Protein AF-A0A922EF05-F1 (afdb_monomer)

Foldseek 3Di:
DPDPPPPDPVVVVQVVLLVVLVVLLVLLLCLLVLCLPDPDPVSPVSSVVSPVVSVVVCVPSVLVVLLLQDDPVCNVLVSLVVVLVVLLVVLVLLLCPLPDDPNVSSVVSNVVSVVSVVVSVVDDRRPCVVVCVVVVVVVVVDPDDPCVCVPPVNVVVVCCVVVLVVLVVVLCVVVCVVCVQVVCVVVVHHSSVSSNVVSVVSNVVSVVLSVVCVPPPDVVSSVVVSVVSVVVVVVVVVVVVVVVVVVVVVVVPDPPPD

Mean predicted aligned error: 10.77 Å

pLDDT: mean 77.32, std 15.56, range [28.98, 93.0]

Organism: Carya illinoinensis (NCBI:txid32201)

InterPro domains:
  IPR005828 Major facilitator, sugar transporter-like [PF00083] (13-137)
  IPR005828 Major facilitator, sugar transporter-like [PF00083] (140-240)
  IPR005829 Sugar transporter, conserved site [PS00216] (209-226)
  IPR020846 Major facilitator superfamily domain [PS50850] (1-258)
  IPR050549 Major Facilitator Superfamily Trehalose Transporter [PTHR48021] (16-243)

Nearest PDB structures (foldseek):
  9b3o-assembly1_A  TM=4.207E-01  e=4.172E+00  Staphylococcus aureus
  5xua-assembly2_C  TM=4.089E-01  e=2.680E+00  Comamonas testosteroni CNB-2

Sequence (258 aa):
MHVLQIYNPSSLEYMNNIKTLWVLDIFYIVGWLAIIFAEGAWLLDLGRLSLGIGFGLTCYVGPVYLAEITPKNVRGLLMSISQSMTGYGASFTFLVGSFVTWRSLAIIGCIPSLLLLLALFFIPESPRWLDYIENQRLQQNSDDNVLNLFRRKYLHIVIIGVGLMVVQTSDGLCGFLFYMSEIFDSAGISSTLGFILVAVVQIPSFVLTAALIDKFGRRTLLMASATGQCLGCFLTGLSYFLQVYKFEGIYCDTPYDK

Solvent-accessible surface area (backbone atoms only — not comparable to full-atom values): 14493 Å² total; per-residue (Å²): 146,85,77,80,84,79,78,49,71,69,63,57,58,59,70,32,53,66,58,46,51,54,54,34,45,49,31,38,50,52,10,32,52,32,44,59,71,42,87,49,70,67,42,34,50,51,10,50,50,32,35,47,55,22,48,62,48,45,72,52,51,50,61,51,53,50,52,65,72,38,57,84,90,51,32,72,56,56,52,52,50,54,55,38,51,52,52,48,52,52,27,49,48,33,45,50,52,49,80,40,59,75,57,59,45,33,56,58,60,40,49,63,45,55,50,48,60,60,47,57,76,72,56,74,79,78,80,59,61,65,67,48,55,63,56,43,72,75,52,73,87,56,89,85,49,78,70,61,51,67,37,78,88,42,30,60,59,51,49,52,53,52,51,50,50,57,54,62,76,64,68,52,57,70,58,48,67,73,43,41,51,59,55,25,48,75,71,74,40,59,39,52,58,46,34,41,51,51,22,64,55,45,49,56,52,41,55,50,51,62,59,43,48,80,72,60,39,67,70,54,52,52,53,53,50,53,53,50,50,54,52,49,53,51,51,54,52,51,53,54,53,52,51,52,53,55,51,53,57,60,61,72,70,57,80,92,79,129

Secondary structure (DSSP, 8-state):
--SSSS--HHHHHHHHHHHHHHHHHHHHHHHHHHHHT-SSHHHHHHHHHHHHHHHHHHHHHHHHHHHHHS-TTTHHHHHHHHHHHHHHHHHHHHHHHHHS-HHHHHHHHHHHHHHHHHHHHHS---TTHHHHHHHHHHHTTS---GGGGGSHHHHHHHHHHHHHHHHHHTSSHHHHHHHHHHHHHHTTS-HHHHHHHHHHHHHHHHHHHHHHHHHH-HHHHHHHHHHHHHHHHHHHHHHHHHHHHHHHHHHTTS----

Radius of gyration: 24.14 Å; Cα contacts (8 Å, |Δi|>4): 132; chains: 1; bounding box: 64×44×76 Å

Structure (mmCIF, N/CA/C/O backbone):
data_AF-A0A922EF05-F1
#
_entry.id   AF-A0A922EF05-F1
#
loop_
_atom_site.group_PDB
_atom_site.id
_atom_site.type_symbol
_atom_site.label_atom_id
_atom_site.label_alt_id
_atom_site.label_comp_id
_atom_site.label_asym_id
_atom_site.label_entity_id
_atom_site.label_seq_id
_atom_site.pdbx_PDB_ins_code
_atom_site.Cartn_x
_atom_site.Cartn_y
_atom_site.Cartn_z
_atom_site.occupancy
_atom_site.B_iso_or_equiv
_atom_site.auth_seq_id
_atom_site.auth_comp_id
_atom_site.auth_asym_id
_atom_site.auth_atom_id
_atom_site.pdbx_PDB_model_num
ATOM 1 N N . MET A 1 1 ? -44.859 -16.192 17.403 1.00 36.25 1 MET A N 1
ATOM 2 C CA . MET A 1 1 ? -44.420 -14.786 17.250 1.00 36.25 1 MET A CA 1
ATOM 3 C C . MET A 1 1 ? -43.135 -14.557 18.058 1.00 36.25 1 MET A C 1
ATOM 5 O O . MET A 1 1 ? -43.099 -13.705 18.924 1.00 36.25 1 MET A O 1
ATOM 9 N N . HIS A 1 2 ? -42.102 -15.382 17.830 1.00 28.98 2 HIS A N 1
ATOM 10 C CA . HIS A 1 2 ? -40.888 -15.439 18.670 1.00 28.98 2 HIS A CA 1
ATOM 11 C C . HIS A 1 2 ? -39.603 -15.709 17.856 1.00 28.98 2 HIS A C 1
ATOM 13 O O . HIS A 1 2 ? -38.619 -16.200 18.389 1.00 28.98 2 HIS A O 1
ATOM 19 N N . VAL A 1 3 ? -39.603 -15.401 16.552 1.00 32.38 3 VAL A N 1
ATOM 20 C CA . VAL A 1 3 ? -38.452 -15.667 15.656 1.00 32.38 3 VAL A CA 1
ATOM 21 C C . VAL A 1 3 ? -38.009 -14.417 14.874 1.00 32.38 3 VAL A C 1
ATOM 23 O O . VAL A 1 3 ? -36.994 -14.436 14.196 1.00 32.38 3 VAL A O 1
ATOM 26 N N . LEU A 1 4 ? -38.703 -13.281 15.011 1.00 32.06 4 LEU A N 1
ATOM 27 C CA . LEU A 1 4 ? -38.425 -12.073 14.213 1.00 32.06 4 LEU A CA 1
ATOM 28 C C . LEU A 1 4 ? -37.653 -10.968 14.952 1.00 32.06 4 LEU A C 1
ATOM 30 O O . LEU A 1 4 ? -37.460 -9.894 14.398 1.00 32.06 4 LEU A O 1
ATOM 34 N N . GLN A 1 5 ? -37.160 -11.221 16.168 1.00 33.31 5 GLN A N 1
ATOM 35 C CA . GLN A 1 5 ? -36.346 -10.252 16.923 1.00 33.31 5 GLN A CA 1
ATOM 36 C C . GLN A 1 5 ? -34.828 -10.498 16.844 1.00 33.31 5 GLN A C 1
ATOM 38 O O . GLN A 1 5 ? -34.068 -9.780 17.483 1.00 33.31 5 GLN A O 1
ATOM 43 N N . ILE A 1 6 ? -34.372 -11.471 16.045 1.00 38.84 6 ILE A N 1
ATOM 44 C CA . ILE A 1 6 ? -32.936 -11.785 15.867 1.00 38.84 6 ILE A CA 1
ATOM 45 C C . ILE A 1 6 ? -32.354 -11.111 14.607 1.00 38.84 6 ILE A C 1
ATOM 47 O O . ILE A 1 6 ? -31.188 -11.284 14.280 1.00 38.84 6 ILE A O 1
ATOM 51 N N . TYR A 1 7 ? -33.128 -10.288 13.896 1.00 36.78 7 TYR A N 1
ATOM 52 C CA . TYR A 1 7 ? -32.624 -9.545 12.740 1.00 36.78 7 TYR A CA 1
ATOM 53 C C . TYR A 1 7 ? -32.354 -8.084 13.112 1.00 36.78 7 TYR A C 1
ATOM 55 O O . TYR A 1 7 ? -33.060 -7.174 12.688 1.00 36.78 7 TYR A O 1
ATOM 63 N N . ASN A 1 8 ? -31.352 -7.866 13.968 1.00 38.78 8 ASN A N 1
ATOM 64 C CA . ASN A 1 8 ? -30.809 -6.533 14.218 1.00 38.78 8 ASN A CA 1
ATOM 65 C C . ASN A 1 8 ? -29.586 -6.339 13.296 1.00 38.78 8 ASN A C 1
ATOM 67 O O . ASN A 1 8 ? -28.603 -7.072 13.470 1.00 38.78 8 ASN A O 1
ATOM 71 N N . PRO A 1 9 ? -29.624 -5.424 12.306 1.00 43.75 9 PRO A N 1
ATOM 72 C CA . PRO A 1 9 ? -28.595 -5.317 11.263 1.00 43.75 9 PRO A CA 1
ATOM 73 C C . PRO A 1 9 ? -27.179 -5.102 11.819 1.00 43.75 9 PRO A C 1
ATOM 75 O O . PRO A 1 9 ? -26.229 -5.676 11.295 1.00 43.75 9 PRO A O 1
ATOM 78 N N . SER A 1 10 ? -27.043 -4.409 12.952 1.00 43.69 10 SER A N 1
ATOM 79 C CA . SER A 1 10 ? -25.753 -4.179 13.613 1.00 43.69 10 SER A CA 1
ATOM 80 C C . SER A 1 10 ? -25.106 -5.463 14.152 1.00 43.69 10 SER A C 1
ATOM 82 O O . SER A 1 10 ? -23.900 -5.645 14.045 1.00 43.69 10 SER A O 1
ATOM 84 N N . SER A 1 11 ? -25.882 -6.412 14.686 1.00 38.12 11 SER A N 1
ATOM 85 C CA . SER A 1 11 ? -25.339 -7.695 15.171 1.00 38.12 11 SER A CA 1
ATOM 86 C C . SER A 1 11 ? -24.889 -8.630 14.038 1.00 38.12 11 SER A C 1
ATOM 88 O O . SER A 1 11 ? -23.943 -9.399 14.213 1.00 38.12 11 SER A O 1
ATOM 90 N N . LEU A 1 12 ? -25.519 -8.511 12.862 1.00 41.38 12 LEU A N 1
ATOM 91 C CA . LEU A 1 12 ? -25.123 -9.220 11.645 1.00 41.38 12 LEU A CA 1
ATOM 92 C C . LEU A 1 12 ? -23.804 -8.660 11.084 1.00 41.38 12 LEU A C 1
ATOM 94 O O . LEU A 1 12 ? -22.950 -9.430 10.658 1.00 41.38 12 LEU A O 1
ATOM 98 N N . GLU A 1 13 ? -23.611 -7.337 11.136 1.00 47.97 13 GLU A N 1
ATOM 99 C CA . GLU A 1 13 ? -22.378 -6.657 10.704 1.00 47.97 13 GLU A CA 1
ATOM 100 C C . GLU A 1 13 ? -21.158 -7.010 11.578 1.00 47.97 13 GLU A C 1
ATOM 102 O O . GLU A 1 13 ? -20.055 -7.160 11.059 1.00 47.97 13 GLU A O 1
ATOM 107 N N . TYR A 1 14 ? -21.344 -7.245 12.881 1.00 46.12 14 TYR A N 1
ATOM 108 C CA . TYR A 1 14 ? -20.250 -7.589 13.803 1.00 46.12 14 TYR A CA 1
ATOM 109 C C . TYR A 1 14 ? -19.825 -9.065 13.746 1.00 46.12 14 TYR A C 1
ATOM 111 O O . TYR A 1 14 ? -18.633 -9.361 13.659 1.00 46.12 14 TYR A O 1
ATOM 119 N N . MET A 1 15 ? -20.781 -10.004 13.723 1.00 43.19 15 MET A N 1
ATOM 120 C CA . MET A 1 15 ? -20.495 -11.424 13.444 1.00 43.19 15 MET A CA 1
ATOM 121 C C . MET A 1 15 ? -19.972 -11.653 12.015 1.00 43.19 15 MET A C 1
ATOM 123 O O . MET A 1 15 ? -19.434 -12.724 11.717 1.00 43.19 15 MET A O 1
ATOM 127 N N . ASN A 1 16 ? -20.130 -10.664 11.131 1.00 56.69 16 ASN A N 1
ATOM 128 C CA . ASN A 1 16 ? -19.571 -10.692 9.793 1.00 56.69 16 ASN A CA 1
ATOM 129 C C . ASN A 1 16 ? -18.060 -10.482 9.795 1.00 56.69 16 ASN A C 1
ATOM 131 O O . ASN A 1 16 ? -17.416 -11.175 9.037 1.00 56.69 16 ASN A O 1
ATOM 135 N N . ASN A 1 17 ? -17.449 -9.630 10.624 1.00 62.38 17 ASN A N 1
ATOM 136 C CA . ASN A 1 17 ? -16.053 -9.205 10.402 1.00 62.38 17 ASN A CA 1
ATOM 137 C C . ASN A 1 17 ? -15.032 -10.354 10.264 1.00 62.38 17 ASN A C 1
ATOM 139 O O . ASN A 1 17 ? -14.259 -10.358 9.309 1.00 62.38 17 ASN A O 1
ATOM 143 N N . ILE A 1 18 ? -15.054 -11.370 11.135 1.00 69.06 18 ILE A N 1
ATOM 144 C CA . ILE A 1 18 ? -14.144 -12.529 11.008 1.00 69.06 18 ILE A CA 1
ATOM 145 C C . ILE A 1 18 ? -14.524 -13.412 9.815 1.00 69.06 18 ILE A C 1
ATOM 147 O O . ILE A 1 18 ? -13.650 -13.842 9.068 1.00 6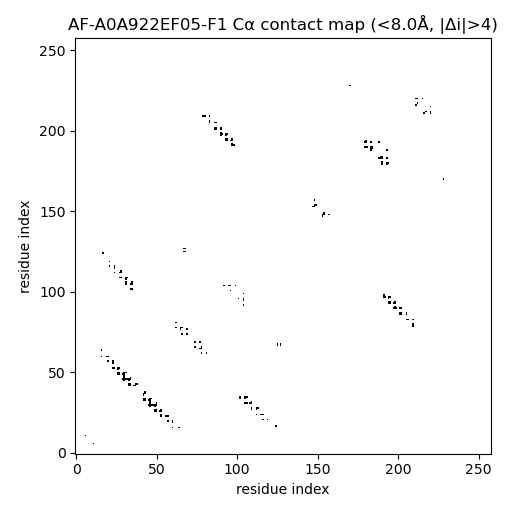9.06 18 ILE A O 1
ATOM 151 N N . LYS A 1 19 ? -15.820 -13.646 9.579 1.00 75.75 19 LYS A N 1
ATOM 152 C CA . LYS A 1 19 ? -16.296 -14.380 8.392 1.00 75.75 19 LYS A CA 1
ATOM 153 C C . LYS A 1 19 ? -15.946 -13.646 7.096 1.00 75.75 19 LYS A C 1
ATOM 155 O O . LYS A 1 19 ? -15.606 -14.282 6.107 1.00 75.75 19 LYS A O 1
ATOM 160 N N . THR A 1 20 ? -15.968 -12.320 7.117 1.00 76.38 20 THR A N 1
ATOM 161 C CA . THR A 1 20 ? -15.520 -11.450 6.041 1.00 76.38 20 THR A CA 1
ATOM 162 C C . THR A 1 20 ? -14.031 -11.666 5.847 1.00 76.38 20 THR A C 1
ATOM 164 O O . THR A 1 20 ? -13.655 -11.985 4.733 1.00 76.38 20 THR A O 1
ATOM 167 N N . LEU A 1 21 ? -13.200 -11.634 6.898 1.00 79.50 21 LEU A N 1
ATOM 168 C CA . LEU A 1 21 ? -11.763 -11.937 6.789 1.00 79.50 21 LEU A CA 1
ATOM 169 C C . LEU A 1 21 ? -11.489 -13.313 6.148 1.00 79.50 21 LEU A C 1
ATOM 171 O O . LEU A 1 21 ? -10.627 -13.393 5.278 1.00 79.50 21 LEU A O 1
ATOM 175 N N . TRP A 1 22 ? -12.257 -14.359 6.485 1.00 83.88 22 TRP A N 1
ATOM 176 C CA . TRP A 1 22 ? -12.189 -15.658 5.792 1.00 83.88 22 TRP A CA 1
ATOM 177 C C . TRP A 1 22 ? -12.502 -15.539 4.296 1.00 83.88 22 TRP A C 1
ATOM 179 O O . TRP A 1 22 ? -11.764 -16.054 3.460 1.00 83.88 22 TRP A O 1
ATOM 189 N N . VAL A 1 23 ? -13.591 -14.850 3.946 1.00 84.06 23 VAL A N 1
ATOM 190 C CA . VAL A 1 23 ? -13.980 -14.620 2.547 1.00 84.06 23 VAL A CA 1
ATOM 191 C C . VAL A 1 23 ? -12.897 -13.838 1.797 1.00 84.06 23 VAL A C 1
ATOM 193 O O . VAL A 1 23 ? -12.584 -14.176 0.658 1.00 84.06 23 VAL A O 1
ATOM 196 N N . LEU A 1 24 ? -12.288 -12.832 2.430 1.00 85.31 24 LEU A N 1
ATOM 197 C CA . LEU A 1 24 ? -11.202 -12.044 1.842 1.00 85.31 24 LEU A CA 1
ATOM 198 C C . LEU A 1 24 ? -9.979 -12.894 1.547 1.00 85.31 24 LEU A C 1
ATOM 200 O O . LEU A 1 24 ? -9.425 -12.807 0.453 1.00 85.31 24 LEU A O 1
ATOM 204 N N . ASP A 1 25 ? -9.574 -13.727 2.499 1.00 86.44 25 ASP A N 1
ATOM 205 C CA . ASP A 1 25 ? -8.399 -14.568 2.331 1.00 86.44 25 ASP A CA 1
ATOM 206 C C . ASP A 1 25 ? -8.590 -15.600 1.205 1.00 86.44 25 ASP A C 1
ATOM 208 O O . ASP A 1 25 ? -7.688 -15.820 0.396 1.00 86.44 25 ASP A O 1
ATOM 212 N N . ILE A 1 26 ? -9.812 -16.119 1.032 1.00 88.81 26 ILE A N 1
ATOM 213 C CA . ILE A 1 26 ? -10.167 -16.954 -0.126 1.00 88.81 26 ILE A CA 1
ATOM 214 C C . ILE A 1 26 ? -9.965 -16.188 -1.444 1.00 88.81 26 ILE A C 1
ATOM 216 O O . ILE A 1 26 ? -9.361 -16.731 -2.371 1.00 88.81 26 ILE A O 1
ATOM 220 N N . PHE A 1 27 ? -10.407 -14.927 -1.542 1.00 90.19 27 PHE A N 1
ATOM 221 C CA . PHE A 1 27 ? -10.172 -14.105 -2.740 1.00 90.19 27 PHE A CA 1
ATOM 222 C C . PHE A 1 27 ? -8.679 -13.873 -3.014 1.00 90.19 27 PHE A C 1
ATOM 224 O O . PHE A 1 27 ? -8.270 -13.846 -4.181 1.00 90.19 27 PHE A O 1
ATOM 231 N N . TYR A 1 28 ? -7.859 -13.750 -1.966 1.00 89.81 28 TYR A N 1
ATOM 232 C CA . TYR A 1 28 ? -6.407 -13.639 -2.096 1.00 89.81 28 TYR A CA 1
ATOM 233 C C . TYR A 1 28 ? -5.762 -14.923 -2.610 1.00 89.81 28 TYR A C 1
ATOM 235 O O . TYR A 1 28 ? -4.986 -14.873 -3.564 1.00 89.81 28 TYR A O 1
ATOM 243 N N . ILE A 1 29 ? -6.103 -16.071 -2.023 1.00 90.56 29 ILE A N 1
ATOM 244 C CA . ILE A 1 29 ? -5.571 -17.375 -2.436 1.00 90.56 29 ILE A CA 1
ATOM 245 C C . ILE A 1 29 ? -5.967 -17.667 -3.887 1.00 90.56 29 ILE A C 1
ATOM 247 O O . ILE A 1 29 ? -5.113 -18.019 -4.698 1.00 90.56 29 ILE A O 1
ATOM 251 N N . VAL A 1 30 ? -7.238 -17.455 -4.247 1.00 92.12 30 VAL A N 1
ATOM 252 C CA . VAL A 1 30 ? -7.723 -17.629 -5.626 1.00 92.12 30 VAL A CA 1
ATOM 253 C C . VAL A 1 30 ? -7.002 -16.681 -6.587 1.00 92.12 30 VAL A C 1
ATOM 255 O O . VAL A 1 30 ? -6.574 -17.111 -7.658 1.00 92.12 30 VAL A O 1
ATOM 258 N N . GLY A 1 31 ? -6.812 -15.416 -6.202 1.00 92.06 31 GLY A N 1
ATOM 259 C CA . GLY A 1 31 ? -6.117 -14.421 -7.019 1.00 92.06 31 GLY A CA 1
ATOM 260 C C . GLY A 1 31 ? -4.653 -14.781 -7.286 1.00 92.06 31 GLY A C 1
ATOM 261 O O . GLY A 1 31 ? -4.206 -14.743 -8.435 1.00 92.06 31 GLY A O 1
ATOM 262 N N . TRP A 1 32 ? -3.915 -15.196 -6.252 1.00 91.94 32 TRP A N 1
ATOM 263 C CA . TRP A 1 32 ? -2.525 -15.633 -6.395 1.00 91.94 32 TRP A CA 1
ATOM 264 C C . TRP A 1 32 ? -2.397 -16.925 -7.203 1.00 91.94 32 TRP A C 1
ATOM 266 O O . TRP A 1 32 ? -1.550 -16.992 -8.093 1.00 91.94 32 TRP A O 1
ATOM 276 N N . LEU A 1 33 ? -3.258 -17.922 -6.966 1.00 91.62 33 LEU A N 1
ATOM 277 C CA . LEU A 1 33 ? -3.274 -19.160 -7.753 1.00 91.62 33 LEU A CA 1
ATOM 278 C C . LEU A 1 33 ? -3.561 -18.884 -9.235 1.00 91.62 33 LEU A C 1
ATOM 280 O O . LEU A 1 33 ? -2.865 -19.419 -10.097 1.00 91.62 33 LEU A O 1
ATOM 284 N N . ALA A 1 34 ? -4.522 -18.007 -9.540 1.00 91.75 34 ALA A N 1
ATOM 285 C CA . ALA A 1 34 ? -4.824 -17.609 -10.913 1.00 91.75 34 ALA A CA 1
ATOM 286 C C . ALA A 1 34 ? -3.617 -16.952 -11.606 1.00 91.75 34 ALA A C 1
ATOM 288 O O . ALA A 1 34 ? -3.336 -17.263 -12.760 1.00 91.75 34 ALA A O 1
ATOM 289 N N . ILE A 1 35 ? -2.854 -16.106 -10.900 1.00 91.38 35 ILE A N 1
ATOM 290 C CA . ILE A 1 35 ? -1.632 -15.485 -11.441 1.00 91.38 35 ILE A CA 1
ATOM 291 C C . ILE A 1 35 ? -0.517 -16.518 -11.653 1.00 91.38 35 ILE A C 1
ATOM 293 O O . ILE A 1 35 ? 0.186 -16.453 -12.660 1.00 91.38 35 ILE A O 1
ATOM 297 N N . ILE A 1 36 ? -0.351 -17.484 -10.745 1.00 90.75 36 ILE A N 1
ATOM 298 C CA . ILE A 1 36 ? 0.683 -18.527 -10.861 1.00 90.75 36 ILE A CA 1
ATOM 299 C C . ILE A 1 36 ? 0.436 -19.411 -12.093 1.00 90.75 36 ILE A C 1
ATOM 301 O O . ILE A 1 36 ? 1.372 -19.687 -12.845 1.00 90.75 36 ILE A O 1
ATOM 305 N N . PHE A 1 37 ? -0.817 -19.815 -12.324 1.00 89.88 37 PHE A N 1
ATOM 306 C CA . PHE A 1 37 ? -1.216 -20.644 -13.468 1.00 89.88 37 PHE A CA 1
ATOM 307 C C . PHE A 1 37 ? -1.538 -19.836 -14.735 1.00 89.88 37 PHE A C 1
ATOM 309 O O . PHE A 1 37 ? -1.996 -20.402 -15.726 1.00 89.88 37 PHE A O 1
ATOM 316 N N . ALA A 1 38 ? -1.299 -18.521 -14.737 1.00 89.31 38 ALA A N 1
ATOM 317 C CA . ALA A 1 38 ? -1.583 -17.671 -15.885 1.00 89.31 38 ALA A CA 1
ATOM 318 C C . ALA A 1 38 ? -0.691 -18.027 -17.089 1.00 89.31 38 ALA A C 1
ATOM 320 O O . ALA A 1 38 ? 0.496 -17.684 -17.150 1.00 89.31 38 ALA A O 1
ATOM 321 N N . GLU A 1 39 ? -1.298 -18.693 -18.073 1.00 85.25 39 GLU A N 1
ATOM 322 C CA . GLU A 1 39 ? -0.742 -18.908 -19.417 1.00 85.25 39 GLU A CA 1
ATOM 323 C C . GLU A 1 39 ? -1.271 -17.891 -20.444 1.00 85.25 39 GLU A C 1
ATOM 325 O O . GLU A 1 39 ? -0.696 -17.741 -21.518 1.00 85.25 39 GLU A O 1
ATOM 330 N N . GLY A 1 40 ? -2.330 -17.146 -20.104 1.00 87.06 40 GLY A N 1
ATOM 331 C CA . GLY A 1 40 ? -2.931 -16.124 -20.962 1.00 87.06 40 GLY A CA 1
ATOM 332 C C . GLY A 1 40 ? -3.352 -14.869 -20.197 1.00 87.06 40 GLY A C 1
ATOM 333 O O . GLY A 1 40 ? -3.516 -14.895 -18.975 1.00 87.06 40 GLY A O 1
ATOM 334 N N . ALA A 1 41 ? -3.561 -13.774 -20.934 1.00 88.25 41 ALA A N 1
ATOM 335 C CA . ALA A 1 41 ? -3.908 -12.465 -20.371 1.00 88.25 41 ALA A CA 1
ATOM 336 C C . ALA A 1 41 ? -5.205 -12.496 -19.545 1.00 88.25 41 ALA A C 1
ATOM 338 O O . ALA A 1 41 ? -5.257 -11.932 -18.459 1.00 88.25 41 ALA A O 1
ATOM 339 N N . TRP A 1 42 ? -6.217 -13.243 -19.999 1.00 90.25 42 TRP A N 1
ATOM 340 C CA . TRP A 1 42 ? -7.505 -13.334 -19.307 1.00 90.25 42 TRP A CA 1
ATOM 341 C C . TRP A 1 42 ? -7.388 -13.890 -17.882 1.00 90.25 42 TRP A C 1
ATOM 343 O O . TRP A 1 42 ? -7.974 -13.344 -16.951 1.00 90.25 42 TRP A O 1
ATOM 353 N N . LEU A 1 43 ? -6.606 -14.960 -17.689 1.00 89.06 43 LEU A N 1
ATOM 354 C CA . LEU A 1 43 ? -6.431 -15.568 -16.367 1.00 89.06 43 LEU A CA 1
ATOM 355 C C . LEU A 1 43 ? -5.598 -14.666 -15.443 1.00 89.06 43 LEU A C 1
ATOM 357 O O . LEU A 1 43 ? -5.876 -14.581 -14.247 1.00 89.06 43 LEU A O 1
ATOM 361 N N . LEU A 1 44 ? -4.629 -13.941 -16.011 1.00 90.31 44 LEU A N 1
ATOM 362 C CA . LEU A 1 44 ? -3.846 -12.942 -15.290 1.00 90.31 44 LEU A CA 1
ATOM 363 C C . LEU A 1 44 ? -4.726 -11.779 -14.801 1.00 90.31 44 LEU A C 1
ATOM 365 O O . LEU A 1 44 ? -4.640 -11.393 -13.634 1.00 90.31 44 LEU A O 1
ATOM 369 N N . ASP A 1 45 ? -5.587 -11.249 -15.669 1.00 91.19 45 ASP A N 1
ATOM 370 C CA . ASP A 1 45 ? -6.474 -10.128 -15.350 1.00 91.19 45 ASP A CA 1
ATOM 371 C C . ASP A 1 45 ? -7.558 -10.530 -14.346 1.00 91.19 45 ASP A C 1
ATOM 373 O O . ASP A 1 45 ? -7.832 -9.781 -13.408 1.00 91.19 45 ASP A O 1
ATOM 377 N N . LEU A 1 46 ? -8.109 -11.743 -14.462 1.00 92.81 46 LEU A N 1
ATOM 378 C CA . LEU A 1 46 ? -9.012 -12.303 -13.453 1.00 92.81 46 LEU A CA 1
ATOM 379 C C . LEU A 1 46 ? -8.334 -12.436 -12.085 1.00 92.81 46 LEU A C 1
ATOM 381 O O . LEU A 1 46 ? -8.931 -12.086 -11.065 1.00 92.81 46 LEU A O 1
ATOM 385 N N . GLY A 1 47 ? -7.080 -12.895 -12.053 1.00 92.12 47 GLY A N 1
ATOM 386 C CA . GLY A 1 47 ? -6.302 -12.968 -10.818 1.00 92.12 47 GLY A CA 1
ATOM 387 C C . GLY A 1 47 ? -6.090 -11.591 -10.186 1.00 92.12 47 GLY A C 1
ATOM 388 O O . GLY A 1 47 ? -6.333 -11.411 -8.993 1.00 92.12 47 GLY A O 1
ATOM 389 N N . ARG A 1 48 ? -5.730 -10.585 -10.993 1.00 90.44 48 ARG A N 1
ATOM 390 C CA . ARG A 1 48 ? -5.580 -9.189 -10.545 1.00 90.44 48 ARG A CA 1
ATOM 391 C C . ARG A 1 48 ? -6.891 -8.587 -10.048 1.00 90.44 48 ARG A C 1
ATOM 393 O O . ARG A 1 48 ? -6.882 -7.886 -9.039 1.00 90.44 48 ARG A O 1
ATOM 400 N N . LEU A 1 49 ? -8.007 -8.881 -10.711 1.00 92.44 49 LEU A N 1
ATOM 401 C CA . LEU A 1 49 ? -9.335 -8.441 -10.289 1.00 92.44 49 LEU A CA 1
ATOM 402 C C . LEU A 1 49 ? -9.712 -9.048 -8.932 1.00 92.44 49 LEU A C 1
ATOM 404 O O . LEU A 1 49 ? -10.154 -8.324 -8.042 1.00 92.44 49 LEU A O 1
ATOM 408 N N . SER A 1 50 ? -9.464 -10.347 -8.742 1.00 92.31 50 SER A N 1
ATOM 409 C CA . SER A 1 50 ? -9.689 -11.030 -7.461 1.00 92.31 50 SER A CA 1
ATOM 410 C C . SER A 1 50 ? -8.836 -10.432 -6.338 1.00 92.31 50 SER A C 1
ATOM 412 O O . SER A 1 50 ? -9.360 -10.091 -5.277 1.00 92.31 50 SER A O 1
ATOM 414 N N . LEU A 1 51 ? -7.535 -10.227 -6.584 1.00 91.06 51 LEU A N 1
ATOM 415 C CA . LEU A 1 51 ? -6.640 -9.566 -5.627 1.00 91.06 51 LEU A CA 1
ATOM 416 C C . LEU A 1 51 ? -7.081 -8.129 -5.320 1.00 91.06 51 LEU A C 1
ATOM 418 O O . LEU A 1 51 ? -6.978 -7.695 -4.175 1.00 91.06 51 LEU A O 1
ATOM 422 N N . GLY A 1 52 ? -7.594 -7.400 -6.314 1.00 87.44 52 GLY A N 1
ATOM 423 C CA . GLY A 1 52 ? -8.115 -6.046 -6.142 1.00 87.44 52 GLY A CA 1
ATOM 424 C C . GLY A 1 52 ? -9.329 -5.993 -5.213 1.00 87.44 52 GLY A C 1
ATOM 425 O O . GLY A 1 52 ? -9.375 -5.149 -4.318 1.00 87.44 52 GLY A O 1
ATOM 426 N N . ILE A 1 53 ? -10.275 -6.926 -5.370 1.00 85.94 53 ILE A N 1
ATOM 427 C CA . ILE A 1 53 ? -11.436 -7.059 -4.473 1.00 85.94 53 ILE A CA 1
ATOM 428 C C . ILE A 1 53 ? -10.972 -7.390 -3.049 1.00 85.94 53 ILE A C 1
ATOM 430 O O . ILE A 1 53 ? -11.409 -6.741 -2.096 1.00 85.94 53 ILE A O 1
ATOM 434 N N . GLY A 1 54 ? -10.047 -8.347 -2.907 1.00 84.62 54 GLY A N 1
ATOM 435 C CA . GLY A 1 54 ? -9.459 -8.707 -1.616 1.00 84.62 54 GLY A CA 1
ATOM 436 C C . GLY A 1 54 ? -8.782 -7.516 -0.934 1.00 84.62 54 GLY A C 1
ATOM 437 O O . GLY A 1 54 ? -9.071 -7.221 0.224 1.00 84.62 54 GLY A O 1
ATOM 438 N N . PHE A 1 55 ? -7.946 -6.773 -1.664 1.00 84.19 55 PHE A N 1
ATOM 439 C CA . PHE A 1 55 ? -7.227 -5.611 -1.138 1.00 84.19 55 PHE A CA 1
ATOM 440 C C . PHE A 1 55 ? -8.152 -4.473 -0.726 1.00 84.19 55 PHE A C 1
ATOM 442 O O . PHE A 1 55 ? -8.024 -3.966 0.389 1.00 84.19 55 PHE A O 1
ATOM 449 N N . GLY A 1 56 ? -9.126 -4.116 -1.567 1.00 78.94 56 GLY A N 1
ATOM 450 C CA . GLY A 1 56 ? -10.080 -3.053 -1.251 1.00 78.94 56 GLY A CA 1
ATOM 451 C C . GLY A 1 56 ? -10.859 -3.327 0.037 1.00 78.94 56 GLY A C 1
ATOM 452 O O . GLY A 1 56 ? -11.020 -2.436 0.872 1.00 78.94 56 GLY A O 1
ATOM 453 N N . LEU A 1 57 ? -11.285 -4.574 0.240 1.00 78.25 57 LEU A N 1
ATOM 454 C CA . LEU A 1 57 ? -12.003 -4.967 1.447 1.00 78.25 57 LEU A CA 1
ATOM 455 C C . LEU A 1 57 ? -11.077 -5.085 2.668 1.00 78.25 57 LEU A C 1
ATOM 457 O O . LEU A 1 57 ? -11.458 -4.650 3.754 1.00 78.25 57 LEU A O 1
ATOM 461 N N . THR A 1 58 ? -9.849 -5.590 2.517 1.00 79.75 58 THR A N 1
ATOM 462 C CA . THR A 1 58 ? -8.876 -5.671 3.623 1.00 79.75 58 THR A CA 1
ATOM 463 C C . THR A 1 58 ? -8.487 -4.290 4.145 1.00 79.75 58 THR A C 1
ATOM 465 O O . THR A 1 58 ? -8.391 -4.105 5.360 1.00 79.75 58 THR A O 1
ATOM 468 N N . CYS A 1 59 ? -8.336 -3.294 3.265 1.00 76.94 59 CYS A N 1
ATOM 469 C CA . CYS A 1 59 ? -8.081 -1.907 3.661 1.00 76.94 59 CYS A CA 1
ATOM 470 C C . CYS A 1 59 ? -9.194 -1.313 4.539 1.00 76.94 59 CYS A C 1
ATOM 472 O O . CYS A 1 59 ? -8.930 -0.398 5.317 1.00 76.94 59 CYS A O 1
ATOM 474 N N . TYR A 1 60 ? -10.419 -1.833 4.439 1.00 75.62 60 TYR A N 1
ATOM 475 C CA . TYR A 1 60 ? -11.538 -1.436 5.287 1.00 75.62 60 TYR A CA 1
ATOM 476 C C . TYR A 1 60 ? -11.631 -2.290 6.560 1.00 75.62 60 TYR A C 1
ATOM 478 O O . TYR A 1 60 ? -11.617 -1.756 7.669 1.00 75.62 60 TYR A O 1
ATOM 486 N N . VAL A 1 61 ? -11.689 -3.618 6.416 1.00 76.75 61 VAL A N 1
ATOM 487 C CA . VAL A 1 61 ? -11.955 -4.550 7.525 1.00 76.75 61 VAL A CA 1
ATOM 488 C C . VAL A 1 61 ? -10.782 -4.619 8.504 1.00 76.75 61 VAL A C 1
ATOM 490 O O . VAL A 1 61 ? -11.006 -4.655 9.711 1.00 76.75 61 VAL A O 1
ATOM 493 N N . GLY A 1 62 ? -9.534 -4.591 8.024 1.00 77.62 62 GLY A N 1
ATOM 494 C CA . GLY A 1 62 ? -8.343 -4.724 8.871 1.00 77.62 62 GLY A CA 1
ATOM 495 C C . GLY A 1 62 ? -8.240 -3.635 9.949 1.00 77.62 62 GLY A C 1
ATOM 496 O O . GLY A 1 62 ? -8.195 -3.959 11.139 1.00 77.62 62 GLY A O 1
ATOM 497 N N . PRO A 1 63 ? -8.260 -2.341 9.576 1.00 75.25 63 PRO A N 1
ATOM 498 C CA . PRO A 1 63 ? -8.229 -1.247 10.544 1.00 75.25 63 PRO A CA 1
ATOM 499 C C . PRO A 1 63 ? -9.459 -1.211 11.466 1.00 75.25 63 PRO A C 1
ATOM 501 O O . PRO A 1 63 ? -9.333 -0.866 12.640 1.00 75.25 63 PRO A O 1
ATOM 504 N N . VAL A 1 64 ? -10.647 -1.579 10.971 1.00 76.94 64 VAL A N 1
ATOM 505 C CA . VAL A 1 64 ? -11.874 -1.651 11.787 1.00 76.94 64 VAL A CA 1
ATOM 506 C C . VAL A 1 64 ? -11.747 -2.738 12.853 1.00 76.94 64 VAL A C 1
ATOM 508 O O . VAL A 1 64 ? -11.911 -2.456 14.039 1.00 76.94 64 VAL A O 1
ATOM 511 N N . TYR A 1 65 ? -11.347 -3.945 12.455 1.00 75.50 65 TYR A N 1
ATOM 512 C CA . TYR A 1 65 ? -11.131 -5.069 13.360 1.00 75.50 65 TYR A CA 1
ATOM 513 C C . TYR A 1 65 ? -10.066 -4.761 14.422 1.00 75.50 65 TYR A C 1
ATOM 515 O O . TYR A 1 65 ? -10.269 -4.979 15.620 1.00 75.50 65 TYR A O 1
ATOM 523 N N . LEU A 1 66 ? -8.947 -4.158 14.010 1.00 74.81 66 LEU A N 1
ATOM 524 C CA . LEU A 1 66 ? -7.898 -3.736 14.933 1.00 74.81 66 LEU A CA 1
ATOM 525 C C . LEU A 1 66 ? -8.409 -2.668 15.912 1.00 74.81 66 LEU A C 1
ATOM 527 O O . LEU A 1 66 ? -8.146 -2.744 17.113 1.00 74.81 66 LEU A O 1
ATOM 531 N N . ALA A 1 67 ? -9.184 -1.691 15.437 1.00 75.12 67 ALA A N 1
ATOM 532 C CA . ALA A 1 67 ? -9.784 -0.662 16.283 1.00 75.12 67 ALA A CA 1
ATOM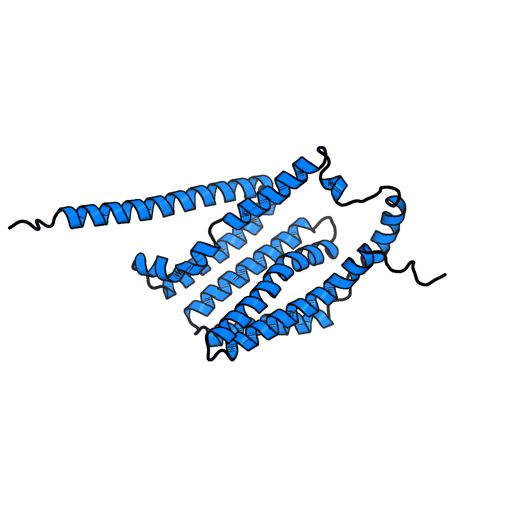 533 C C . ALA A 1 67 ? -10.793 -1.228 17.301 1.00 75.12 67 ALA A C 1
ATOM 535 O O . ALA A 1 67 ? -10.957 -0.648 18.382 1.00 75.12 67 ALA A O 1
ATOM 536 N N . GLU A 1 68 ? -11.448 -2.342 16.973 1.00 71.25 68 GLU A N 1
ATOM 537 C CA . GLU A 1 68 ? -12.394 -3.041 17.841 1.00 71.25 68 GLU A CA 1
ATOM 538 C C . GLU A 1 68 ? -11.705 -3.815 18.961 1.00 71.25 68 GLU A C 1
ATOM 540 O O . GLU A 1 68 ? -12.168 -3.743 20.098 1.00 71.25 68 GLU A O 1
ATOM 545 N N . ILE A 1 69 ? -10.594 -4.500 18.692 1.00 72.50 69 ILE A N 1
ATOM 546 C CA . ILE A 1 69 ? -9.878 -5.273 19.722 1.00 72.50 69 ILE A CA 1
ATOM 547 C C . ILE A 1 69 ? -9.041 -4.365 20.630 1.00 72.50 69 ILE A C 1
ATOM 549 O O . ILE A 1 69 ? -8.850 -4.648 21.812 1.00 72.50 69 ILE A O 1
ATOM 553 N N . THR A 1 70 ? -8.549 -3.244 20.101 1.00 75.31 70 THR A N 1
ATOM 554 C CA . THR A 1 70 ? -7.600 -2.396 20.830 1.00 75.31 70 THR A CA 1
ATOM 555 C C . THR A 1 70 ? -8.290 -1.535 21.900 1.00 75.31 70 THR A C 1
ATOM 557 O O . THR A 1 70 ? -9.321 -0.896 21.628 1.00 75.31 70 THR A O 1
ATOM 560 N N . PRO A 1 71 ? -7.724 -1.429 23.121 1.00 72.06 71 PRO A N 1
ATOM 561 C CA . PRO A 1 71 ? -8.254 -0.533 24.141 1.00 72.06 71 PRO A CA 1
ATOM 562 C C . PRO A 1 71 ? -8.089 0.944 23.737 1.00 72.06 71 PRO A C 1
ATOM 564 O O . PRO A 1 71 ? -7.178 1.329 22.999 1.00 72.06 71 PRO A O 1
ATOM 567 N N . LYS A 1 72 ? -9.018 1.798 24.199 1.00 71.69 72 LYS A N 1
ATOM 568 C CA . LYS A 1 72 ? -9.184 3.190 23.719 1.00 71.69 72 LYS A CA 1
ATOM 569 C C . LYS A 1 72 ? -7.924 4.055 23.891 1.00 71.69 72 LYS A C 1
ATOM 571 O O . LYS A 1 72 ? -7.724 4.977 23.109 1.00 71.69 72 LYS A O 1
ATOM 576 N N . ASN A 1 73 ? -7.089 3.747 24.881 1.00 72.69 73 ASN A N 1
ATOM 577 C CA . ASN A 1 73 ? -5.863 4.470 25.229 1.00 72.69 73 ASN A CA 1
ATOM 578 C C . ASN A 1 73 ? -4.704 4.253 24.240 1.00 72.69 73 ASN A C 1
ATOM 580 O O . ASN A 1 73 ? -3.925 5.174 24.029 1.00 72.69 73 ASN A O 1
ATOM 584 N N . VAL A 1 74 ? -4.601 3.080 23.606 1.00 78.19 74 VAL A N 1
ATOM 585 C CA . VAL A 1 74 ? -3.509 2.751 22.658 1.00 78.19 74 VAL A CA 1
ATOM 586 C C . VAL A 1 74 ? -3.999 2.525 21.227 1.00 78.19 74 VAL A C 1
ATOM 588 O O . VAL A 1 74 ? -3.194 2.311 20.323 1.00 78.19 74 VAL A O 1
ATOM 591 N N . ARG A 1 75 ? -5.315 2.645 20.987 1.00 73.75 75 ARG A N 1
ATOM 592 C CA . ARG A 1 75 ? -5.949 2.473 19.667 1.00 73.75 75 ARG A CA 1
ATOM 593 C C . ARG A 1 75 ? -5.266 3.284 18.575 1.00 73.75 75 ARG A C 1
ATOM 595 O O . ARG A 1 75 ? -5.047 2.789 17.478 1.00 73.75 75 ARG A O 1
ATOM 602 N N . GLY A 1 76 ? -4.936 4.540 18.871 1.00 73.06 76 GLY A N 1
ATOM 603 C CA . GLY A 1 76 ? -4.283 5.417 17.907 1.00 73.06 76 GLY A CA 1
ATOM 604 C C . GLY A 1 76 ? -2.905 4.909 17.476 1.00 73.06 76 GLY A C 1
ATOM 605 O O . GLY A 1 76 ? -2.606 4.954 16.287 1.00 73.06 76 GLY A O 1
ATOM 606 N N . LEU A 1 77 ? -2.110 4.414 18.426 1.00 77.19 77 LEU A N 1
ATOM 607 C CA . LEU A 1 77 ? -0.753 3.918 18.202 1.00 77.19 77 LEU A CA 1
ATOM 608 C C . LEU A 1 77 ? -0.763 2.589 17.438 1.00 77.19 77 LEU A C 1
ATOM 610 O O . LEU A 1 77 ? -0.056 2.454 16.444 1.00 77.19 77 LEU A O 1
ATOM 614 N N . LEU A 1 78 ? -1.608 1.635 17.846 1.00 79.31 78 LEU A N 1
ATOM 615 C CA . LEU A 1 78 ? -1.644 0.312 17.214 1.00 79.31 78 LEU A CA 1
ATOM 616 C C . LEU A 1 78 ? -2.085 0.386 15.744 1.00 79.31 7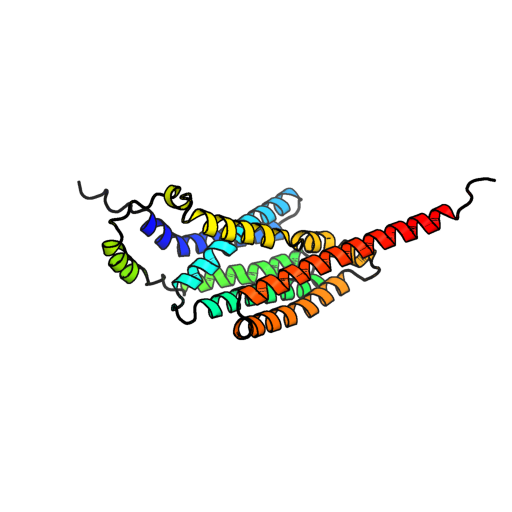8 LEU A C 1
ATOM 618 O O . LEU A 1 78 ? -1.516 -0.288 14.889 1.00 79.31 78 LEU A O 1
ATOM 622 N N . MET A 1 79 ? -3.027 1.281 15.434 1.00 80.31 79 MET A N 1
ATOM 623 C CA . MET A 1 79 ? -3.436 1.566 14.055 1.00 80.31 79 MET A CA 1
ATOM 624 C C . MET A 1 79 ? -2.267 2.111 13.220 1.00 80.31 79 MET A C 1
ATOM 626 O O . MET A 1 79 ? -2.026 1.631 12.115 1.00 80.31 79 MET A O 1
ATOM 630 N N . SER A 1 80 ? -1.484 3.052 13.757 1.00 79.25 80 SER A N 1
ATOM 631 C CA . SER A 1 80 ? -0.305 3.600 13.067 1.00 79.25 80 SER A CA 1
ATOM 632 C C . SER A 1 80 ? 0.792 2.554 12.841 1.00 79.25 80 SER A C 1
ATOM 634 O O . SER A 1 80 ? 1.414 2.533 11.778 1.00 79.25 80 SER A O 1
ATOM 636 N N . ILE A 1 81 ? 1.007 1.659 13.811 1.00 82.44 81 ILE A N 1
ATOM 637 C CA . ILE A 1 81 ? 1.946 0.537 13.681 1.00 82.44 81 ILE A CA 1
ATOM 638 C C . ILE A 1 81 ? 1.493 -0.391 12.549 1.00 82.44 81 ILE A C 1
ATOM 640 O O . ILE A 1 81 ? 2.298 -0.723 11.681 1.00 82.44 81 ILE A O 1
ATOM 644 N N . SER A 1 82 ? 0.204 -0.743 12.493 1.00 82.12 82 SER A N 1
ATOM 645 C CA . SER A 1 82 ? -0.329 -1.620 11.439 1.00 82.12 82 SER A CA 1
ATOM 646 C C . SER A 1 82 ? -0.201 -1.022 10.029 1.00 82.12 82 SER A C 1
ATOM 648 O O . SER A 1 82 ? 0.205 -1.709 9.088 1.00 82.12 82 SER A O 1
ATOM 650 N N . GLN A 1 83 ? -0.447 0.285 9.884 1.00 79.12 83 GLN A N 1
ATOM 651 C CA . GLN A 1 83 ? -0.261 1.001 8.620 1.00 79.12 83 GLN A CA 1
ATOM 652 C C . GLN A 1 83 ? 1.219 1.005 8.201 1.00 79.12 83 GLN A C 1
ATOM 654 O O . GLN A 1 83 ? 1.541 0.806 7.031 1.00 79.12 83 GLN A O 1
ATOM 659 N N . SER A 1 84 ? 2.129 1.173 9.166 1.00 81.38 84 SER A N 1
ATOM 660 C CA . SER A 1 84 ? 3.576 1.153 8.920 1.00 81.38 84 SER A CA 1
ATOM 661 C C . SER A 1 84 ? 4.064 -0.240 8.507 1.00 81.38 84 SER A C 1
ATOM 663 O O . SER A 1 84 ? 4.879 -0.355 7.596 1.00 81.38 84 SER A O 1
ATOM 665 N N . MET A 1 85 ? 3.519 -1.309 9.104 1.00 84.75 85 MET A N 1
ATOM 666 C CA . MET A 1 85 ? 3.797 -2.696 8.698 1.00 84.75 85 MET A CA 1
ATOM 667 C C . MET A 1 85 ? 3.417 -2.966 7.243 1.00 84.75 85 MET A C 1
ATOM 669 O O . MET A 1 85 ? 4.183 -3.600 6.520 1.00 84.75 85 MET A O 1
ATOM 673 N N . THR A 1 86 ? 2.281 -2.429 6.793 1.00 84.12 86 THR A N 1
ATOM 674 C CA . THR A 1 86 ? 1.874 -2.514 5.381 1.00 84.12 86 THR A CA 1
ATOM 675 C C . THR A 1 86 ? 2.906 -1.839 4.472 1.00 84.12 86 THR A C 1
ATOM 677 O O . THR A 1 86 ? 3.293 -2.401 3.448 1.00 84.12 86 THR A O 1
ATOM 680 N N . GLY A 1 87 ? 3.421 -0.677 4.886 1.00 85.94 87 GLY A N 1
ATOM 681 C CA . GLY A 1 87 ? 4.509 0.019 4.199 1.00 85.94 87 GLY A CA 1
ATOM 682 C C . GLY A 1 87 ? 5.798 -0.804 4.101 1.00 85.94 87 GLY A C 1
ATOM 683 O O . GLY A 1 87 ? 6.366 -0.933 3.018 1.00 85.94 87 GLY A O 1
ATOM 684 N N . TYR A 1 88 ? 6.237 -1.432 5.197 1.00 88.19 88 TYR A N 1
ATOM 685 C CA . TYR A 1 88 ? 7.400 -2.331 5.165 1.00 88.19 88 TYR A CA 1
ATOM 686 C C . TYR A 1 88 ? 7.186 -3.541 4.247 1.00 88.19 88 TYR A C 1
ATOM 688 O O . TYR A 1 88 ? 8.118 -3.939 3.548 1.00 88.19 88 TYR A O 1
ATOM 696 N N . GLY A 1 89 ? 5.971 -4.098 4.206 1.00 88.31 89 GLY A N 1
ATOM 697 C CA . GLY A 1 89 ? 5.618 -5.187 3.292 1.00 88.31 89 GLY A CA 1
ATOM 698 C C . GLY A 1 89 ? 5.709 -4.779 1.818 1.00 88.31 89 GLY A C 1
ATOM 699 O O . GLY A 1 89 ? 6.253 -5.526 1.000 1.00 88.31 89 GLY A O 1
ATOM 700 N N . ALA A 1 90 ? 5.251 -3.571 1.477 1.00 87.19 90 ALA A N 1
ATOM 701 C CA . ALA A 1 90 ? 5.390 -3.022 0.129 1.00 87.19 90 ALA A CA 1
ATOM 702 C C . ALA A 1 90 ? 6.871 -2.838 -0.257 1.00 87.19 90 ALA A C 1
ATOM 704 O O . ALA A 1 90 ? 7.297 -3.330 -1.303 1.00 87.19 90 ALA A O 1
ATOM 705 N N . SER A 1 91 ? 7.683 -2.238 0.621 1.00 90.06 91 SER A N 1
ATOM 706 C CA . SER A 1 91 ? 9.132 -2.084 0.411 1.00 90.06 91 SER A CA 1
ATOM 707 C C . SER A 1 91 ? 9.842 -3.422 0.212 1.00 90.06 91 SER A C 1
ATOM 709 O O . SER A 1 91 ? 10.682 -3.561 -0.677 1.00 90.06 91 SER A O 1
ATOM 711 N N . PHE A 1 92 ? 9.488 -4.430 1.015 1.00 90.06 92 PHE A N 1
ATOM 712 C CA . PHE A 1 92 ? 10.028 -5.779 0.873 1.00 90.06 92 PHE A CA 1
ATOM 713 C C . PHE A 1 92 ? 9.678 -6.381 -0.494 1.00 90.06 92 PHE A C 1
ATOM 715 O O . PHE A 1 92 ? 10.536 -6.970 -1.148 1.00 90.06 92 PHE A O 1
ATOM 722 N N . THR A 1 93 ? 8.449 -6.166 -0.965 1.00 89.75 93 THR A N 1
ATOM 723 C CA . THR A 1 93 ? 7.999 -6.634 -2.282 1.00 89.75 93 THR A CA 1
ATOM 724 C C . THR A 1 93 ? 8.786 -5.977 -3.418 1.00 89.75 93 THR A C 1
ATOM 726 O O . THR A 1 93 ? 9.173 -6.676 -4.351 1.00 89.75 93 THR A O 1
ATOM 729 N N . PHE A 1 94 ? 9.100 -4.678 -3.333 1.00 90.75 94 PHE A N 1
ATOM 730 C CA . PHE A 1 94 ? 9.954 -4.010 -4.328 1.00 90.75 94 PHE A CA 1
ATOM 731 C C . PHE A 1 94 ? 11.389 -4.549 -4.337 1.00 90.75 94 PHE A C 1
ATOM 733 O O . PHE A 1 94 ? 11.949 -4.761 -5.412 1.00 90.75 94 PHE A O 1
ATOM 740 N N . LEU A 1 95 ? 11.974 -4.836 -3.166 1.00 90.94 95 LEU A N 1
ATOM 741 C CA . LEU A 1 95 ? 13.304 -5.454 -3.090 1.00 90.94 95 LEU A CA 1
ATOM 742 C C . LEU A 1 95 ? 13.311 -6.845 -3.714 1.00 90.94 95 LEU A C 1
ATOM 744 O O . LEU A 1 95 ? 14.143 -7.128 -4.570 1.00 90.94 95 LEU A O 1
ATOM 748 N N . VAL A 1 96 ? 12.381 -7.712 -3.318 1.00 90.88 96 VAL A N 1
ATOM 749 C CA . VAL A 1 96 ? 12.307 -9.078 -3.851 1.00 90.88 96 VAL A CA 1
ATOM 750 C C . VAL A 1 96 ? 11.996 -9.057 -5.348 1.00 90.88 96 VAL A C 1
ATOM 752 O O . VAL A 1 96 ? 12.648 -9.761 -6.116 1.00 90.88 96 VAL A O 1
ATOM 755 N N . GLY A 1 97 ? 11.066 -8.203 -5.780 1.00 87.69 97 GLY A N 1
ATOM 756 C CA . GLY A 1 97 ? 10.699 -8.034 -7.185 1.00 87.69 97 GLY A CA 1
ATOM 757 C C . GLY A 1 97 ? 11.850 -7.558 -8.074 1.00 87.69 97 GLY A C 1
ATOM 758 O O . GLY A 1 97 ? 11.831 -7.823 -9.270 1.00 87.69 97 GLY A O 1
ATOM 759 N N . SER A 1 98 ? 12.882 -6.925 -7.505 1.00 88.00 98 SER A N 1
ATOM 760 C CA . SER A 1 98 ? 14.07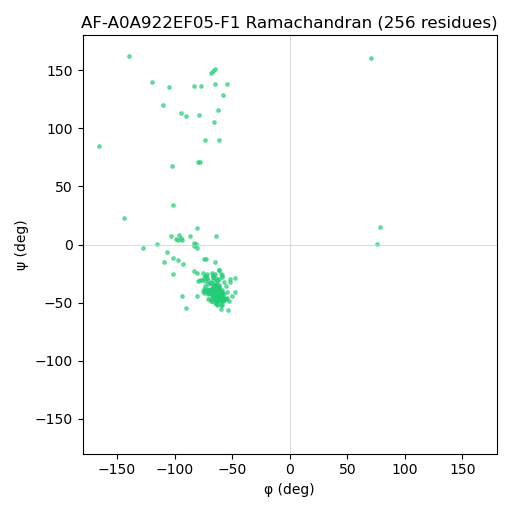2 -6.520 -8.263 1.00 88.00 98 SER A CA 1
ATOM 761 C C . SER A 1 98 ? 14.969 -7.698 -8.676 1.00 88.00 98 SER A C 1
ATOM 763 O O . SER A 1 98 ? 15.663 -7.609 -9.688 1.00 88.00 98 SER A O 1
ATOM 765 N N . PHE A 1 99 ? 14.927 -8.819 -7.945 1.00 88.00 99 PHE A N 1
ATOM 766 C CA . PHE A 1 99 ? 15.767 -10.001 -8.201 1.00 88.00 99 PHE A CA 1
ATOM 767 C C . PHE A 1 99 ? 14.990 -11.203 -8.744 1.00 88.00 99 PHE A C 1
ATOM 769 O O . PHE A 1 99 ? 15.589 -12.167 -9.220 1.00 88.00 99 PHE A O 1
ATOM 776 N N . VAL A 1 100 ? 13.663 -11.181 -8.632 1.00 88.81 100 VAL A N 1
ATOM 777 C CA . VAL A 1 100 ? 12.809 -12.349 -8.841 1.00 88.81 100 VAL A CA 1
ATOM 778 C C . VAL A 1 100 ? 11.823 -12.101 -9.978 1.00 88.81 100 VAL A C 1
ATOM 780 O O . VAL A 1 100 ? 11.236 -11.032 -10.102 1.00 88.81 100 VAL A O 1
ATOM 783 N N . THR A 1 101 ? 11.595 -13.121 -10.806 1.00 89.12 101 THR A N 1
ATOM 784 C CA . THR A 1 101 ? 10.590 -13.077 -11.877 1.00 89.12 101 THR A CA 1
ATOM 785 C C . THR A 1 101 ? 9.168 -12.957 -11.311 1.00 89.12 101 THR A C 1
ATOM 787 O O . THR A 1 101 ? 8.862 -13.492 -10.246 1.00 89.12 101 THR A O 1
ATOM 790 N N . TRP A 1 102 ? 8.252 -12.339 -12.064 1.00 85.12 102 TRP A N 1
ATOM 791 C CA . TRP A 1 102 ? 6.853 -12.119 -11.659 1.00 85.12 102 TRP A CA 1
ATOM 792 C C . TRP A 1 102 ? 6.116 -13.383 -11.170 1.00 85.12 102 TRP A C 1
ATOM 794 O O . TRP A 1 102 ? 5.287 -13.292 -10.267 1.00 85.12 102 TRP A O 1
ATOM 804 N N . ARG A 1 103 ? 6.443 -14.568 -11.712 1.00 86.19 103 ARG A N 1
ATOM 805 C CA . ARG A 1 103 ? 5.866 -15.850 -11.266 1.00 86.19 103 ARG A CA 1
ATOM 806 C C . ARG A 1 103 ? 6.318 -16.243 -9.864 1.00 86.19 103 ARG A C 1
ATOM 808 O O . ARG A 1 103 ? 5.484 -16.577 -9.031 1.00 86.19 103 ARG A O 1
ATOM 815 N N . SER A 1 104 ? 7.615 -16.188 -9.568 1.00 87.88 104 SER A N 1
ATOM 816 C CA . SER A 1 104 ? 8.090 -16.523 -8.221 1.00 87.88 104 SER A CA 1
ATOM 817 C C . SER A 1 104 ? 7.734 -15.432 -7.211 1.00 87.88 104 SER A C 1
ATOM 819 O O . SER A 1 104 ? 7.484 -15.753 -6.054 1.00 87.88 104 SER A O 1
ATOM 821 N N . LEU A 1 105 ? 7.593 -14.174 -7.645 1.00 89.00 105 LEU A N 1
ATOM 822 C CA . LEU A 1 105 ? 7.015 -13.116 -6.813 1.00 89.00 105 LEU A CA 1
ATOM 823 C C . LEU A 1 105 ? 5.561 -13.435 -6.423 1.00 89.00 105 LEU A C 1
ATOM 825 O O . LEU A 1 105 ? 5.187 -13.238 -5.271 1.00 89.00 105 LEU A O 1
ATOM 829 N N . ALA A 1 106 ? 4.767 -13.999 -7.341 1.00 88.00 106 ALA A N 1
ATOM 830 C CA . ALA A 1 106 ? 3.410 -14.455 -7.042 1.00 88.00 106 ALA A CA 1
ATOM 831 C C . ALA A 1 106 ? 3.376 -15.633 -6.052 1.00 88.00 106 ALA A C 1
ATOM 833 O O . ALA A 1 106 ? 2.540 -15.656 -5.151 1.00 88.00 106 ALA A O 1
ATOM 834 N N . ILE A 1 107 ? 4.325 -16.572 -6.157 1.00 90.25 107 ILE A N 1
ATOM 835 C CA . ILE A 1 107 ? 4.478 -17.665 -5.180 1.00 90.25 107 ILE A CA 1
ATOM 836 C C . ILE A 1 107 ? 4.813 -17.103 -3.793 1.00 90.25 107 ILE A C 1
ATOM 838 O O . ILE A 1 107 ? 4.197 -17.500 -2.806 1.00 90.25 107 ILE A O 1
ATOM 842 N N . ILE A 1 108 ? 5.745 -16.149 -3.712 1.00 90.38 108 ILE A N 1
ATOM 843 C CA . ILE A 1 108 ? 6.107 -15.479 -2.455 1.00 90.38 108 ILE A CA 1
ATOM 844 C C . ILE A 1 108 ? 4.902 -14.719 -1.880 1.00 90.38 108 ILE A C 1
ATOM 846 O O . ILE A 1 108 ? 4.668 -14.782 -0.676 1.00 90.38 108 ILE A O 1
ATOM 850 N N . GLY A 1 109 ? 4.101 -14.066 -2.729 1.00 85.56 109 GLY A N 1
ATOM 851 C CA . GLY A 1 109 ? 2.869 -13.371 -2.342 1.00 85.56 109 GLY A CA 1
ATOM 852 C C . GLY A 1 109 ? 1.767 -14.287 -1.797 1.00 85.56 109 GLY A C 1
ATOM 853 O O . GLY A 1 109 ? 0.966 -13.849 -0.975 1.00 85.56 109 GLY A O 1
ATOM 854 N N . CYS A 1 110 ? 1.762 -15.568 -2.172 1.00 88.12 110 CYS A N 1
ATOM 855 C CA . CYS A 1 110 ? 0.823 -16.559 -1.644 1.00 88.12 110 CYS A CA 1
ATOM 856 C C . CYS A 1 110 ? 1.139 -16.974 -0.191 1.00 88.12 110 CYS A C 1
ATOM 858 O O . CYS A 1 110 ? 0.236 -17.362 0.551 1.00 88.12 110 CYS A O 1
ATOM 860 N N . ILE A 1 111 ? 2.405 -16.888 0.235 1.00 90.44 111 ILE A N 1
ATOM 861 C CA . ILE A 1 111 ? 2.855 -17.278 1.584 1.00 90.44 111 ILE A CA 1
ATOM 862 C C . ILE A 1 111 ? 2.132 -16.494 2.697 1.00 90.44 111 ILE A C 1
ATOM 864 O O . ILE A 1 111 ? 1.591 -17.141 3.596 1.00 90.44 111 ILE A O 1
ATOM 868 N N . PRO A 1 112 ? 2.081 -15.144 2.689 1.00 86.75 112 PRO A N 1
ATOM 869 C CA . PRO A 1 112 ? 1.388 -14.394 3.735 1.00 86.75 112 PRO A CA 1
ATOM 870 C C . PRO A 1 112 ? -0.119 -14.669 3.773 1.00 86.75 112 PRO A C 1
ATOM 872 O O . PRO A 1 112 ? -0.680 -14.667 4.864 1.00 86.75 112 PRO A O 1
ATOM 875 N N . SER A 1 113 ? -0.764 -14.964 2.638 1.00 85.31 113 SER A N 1
ATOM 876 C CA . SER A 1 113 ? -2.180 -15.368 2.609 1.00 85.31 113 SER A CA 1
ATOM 877 C C . SER A 1 113 ? -2.392 -16.711 3.315 1.00 85.31 113 SER A C 1
ATOM 879 O O . SER A 1 113 ? -3.218 -16.825 4.210 1.00 85.31 113 SER A O 1
ATOM 881 N N . LEU A 1 114 ? -1.557 -17.714 3.031 1.00 88.06 114 LEU A N 1
ATOM 882 C CA . LEU A 1 114 ? -1.627 -19.003 3.734 1.00 88.06 114 LEU A CA 1
ATOM 883 C C . LEU A 1 114 ? -1.324 -18.876 5.234 1.00 88.06 114 LEU A C 1
ATOM 885 O O . LEU A 1 114 ? -1.917 -19.572 6.058 1.00 88.06 114 LEU A O 1
ATOM 889 N N . LEU A 1 115 ? -0.405 -17.981 5.602 1.00 88.50 115 LEU A N 1
ATOM 890 C CA . LEU A 1 115 ? -0.098 -17.698 7.000 1.00 88.50 115 LEU A CA 1
ATOM 891 C C . LEU A 1 115 ? -1.270 -16.999 7.701 1.00 88.50 115 LEU A C 1
ATOM 893 O O . LEU A 1 115 ? -1.566 -17.331 8.848 1.00 88.50 115 LEU A O 1
ATOM 897 N N . LEU A 1 116 ? -1.957 -16.079 7.019 1.00 84.44 116 LEU A N 1
ATOM 898 C CA . LEU A 1 116 ? -3.156 -15.419 7.531 1.00 84.44 116 LEU A CA 1
ATOM 899 C C . LEU A 1 116 ? -4.304 -16.417 7.730 1.00 84.44 116 LEU A C 1
ATOM 901 O O . LEU A 1 116 ? -4.948 -16.378 8.777 1.00 84.44 116 LEU A O 1
ATOM 905 N N . LEU A 1 117 ? -4.495 -17.354 6.797 1.00 85.19 117 LEU A N 1
ATOM 906 C CA . LEU A 1 117 ? -5.458 -18.450 6.921 1.00 85.19 117 LEU A CA 1
ATOM 907 C C . LEU A 1 117 ? -5.229 -19.273 8.198 1.00 85.19 117 LEU A C 1
ATOM 909 O O . LEU A 1 117 ? -6.161 -19.554 8.951 1.00 85.19 117 LEU A O 1
ATOM 913 N N . LEU A 1 118 ? -3.971 -19.643 8.461 1.00 85.88 118 LEU A N 1
ATOM 914 C CA . LEU A 1 118 ? -3.585 -20.385 9.665 1.00 85.88 118 LEU A CA 1
ATOM 915 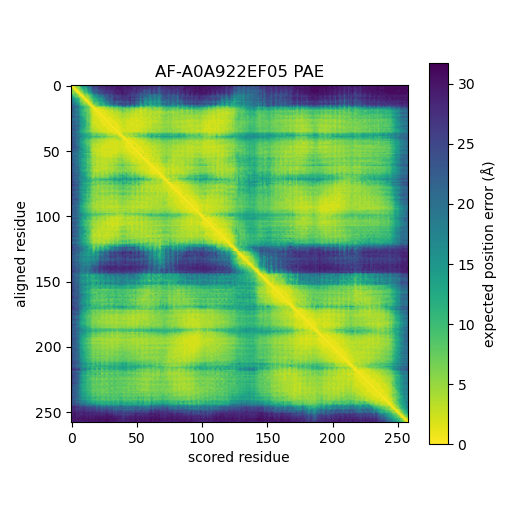C C . LEU A 1 118 ? -3.754 -19.540 10.931 1.00 85.88 118 LEU A C 1
ATOM 917 O O . LEU A 1 118 ? -4.233 -20.039 11.948 1.00 85.88 118 LEU A O 1
ATOM 921 N N . ALA A 1 119 ? -3.388 -18.259 10.872 1.00 83.12 119 ALA A N 1
ATOM 922 C CA . ALA A 1 119 ? -3.535 -17.338 11.991 1.00 83.12 119 ALA A CA 1
ATOM 923 C C . ALA A 1 119 ? -5.011 -17.115 12.359 1.00 83.12 119 ALA A C 1
ATOM 925 O O . ALA A 1 119 ? -5.327 -17.024 13.544 1.00 83.12 119 ALA A O 1
ATOM 926 N N . LEU A 1 120 ? -5.923 -17.093 11.379 1.00 79.19 120 LEU A N 1
ATOM 927 C CA . LEU A 1 120 ? -7.355 -16.900 11.618 1.00 79.19 120 LEU A CA 1
ATOM 928 C C . LEU A 1 120 ? -7.978 -17.998 12.489 1.00 79.19 120 LEU A C 1
ATOM 930 O O . LEU A 1 120 ? -8.908 -17.707 13.235 1.00 79.19 120 LEU A O 1
ATOM 934 N N . PHE A 1 121 ? -7.453 -19.228 12.457 1.00 79.56 121 PHE A N 1
ATOM 935 C CA . PHE A 1 121 ? -7.903 -20.297 13.358 1.00 79.56 121 PHE A CA 1
ATOM 936 C C . PHE A 1 121 ? -7.568 -20.028 14.829 1.00 79.56 121 PHE A C 1
ATOM 938 O O . PHE A 1 121 ? -8.260 -20.527 15.714 1.00 79.56 121 PHE A O 1
ATOM 945 N N . PHE A 1 122 ? -6.500 -19.275 15.101 1.00 76.75 122 PHE A N 1
ATOM 946 C CA . PHE A 1 122 ? -6.038 -19.005 16.462 1.00 76.75 122 PHE A CA 1
ATOM 947 C C . PHE A 1 122 ? -6.625 -17.717 17.046 1.00 76.75 122 PHE A C 1
ATOM 949 O O . PHE A 1 122 ? -6.576 -17.508 18.256 1.00 76.75 122 PHE A O 1
ATOM 956 N N . ILE A 1 123 ? -7.163 -16.842 16.199 1.00 70.56 123 ILE A N 1
ATOM 957 C CA . ILE A 1 123 ? -7.699 -15.548 16.606 1.00 70.56 123 ILE A CA 1
ATOM 958 C C . ILE A 1 123 ? -9.103 -15.751 17.209 1.00 70.56 123 ILE A C 1
ATOM 960 O O . ILE A 1 123 ? -10.032 -16.100 16.478 1.00 70.56 123 ILE A O 1
ATOM 964 N N . PRO A 1 124 ? -9.292 -15.539 18.528 1.00 58.97 124 PRO A N 1
ATOM 965 C CA . PRO A 1 124 ? -10.607 -15.650 19.143 1.00 58.97 124 PRO A CA 1
ATOM 966 C C . PRO A 1 124 ? -11.526 -14.523 18.659 1.00 58.97 124 PRO A C 1
ATOM 968 O O . PRO A 1 124 ? -11.081 -13.401 18.394 1.00 58.97 124 PRO A O 1
ATOM 971 N N . GLU A 1 125 ? -12.822 -14.820 18.563 1.00 60.19 125 GLU A N 1
ATOM 972 C CA . GLU A 1 125 ? -13.839 -13.839 18.181 1.00 60.19 125 GLU A CA 1
ATOM 973 C C . GLU A 1 125 ? -13.782 -12.600 19.089 1.00 60.19 125 GLU A C 1
ATOM 975 O O . GLU A 1 125 ? -13.574 -12.721 20.298 1.00 60.19 125 GLU A O 1
ATOM 980 N N . SER A 1 126 ? -13.917 -11.395 18.513 1.00 58.19 126 SER A N 1
ATOM 981 C CA . SER A 1 126 ? -13.749 -10.150 19.270 1.00 58.19 126 SER A CA 1
ATOM 982 C C . SER A 1 126 ? -14.819 -10.060 20.381 1.00 58.19 126 SER A C 1
ATOM 984 O O . SER A 1 126 ? -16.013 -9.960 20.100 1.00 58.19 126 SER A O 1
ATOM 986 N N . PRO A 1 127 ? -14.442 -10.069 21.676 1.00 48.78 127 PRO A N 1
ATOM 987 C CA . PRO A 1 127 ? -15.390 -10.281 22.779 1.00 48.78 127 PRO A CA 1
ATOM 988 C C . PRO A 1 127 ? -16.196 -9.025 23.169 1.00 48.78 127 PRO A C 1
ATOM 990 O O . PRO A 1 127 ? -16.819 -8.973 24.226 1.00 48.78 127 PRO A O 1
ATOM 993 N N . ARG A 1 128 ? -16.201 -7.975 22.337 1.00 53.66 128 ARG A N 1
ATOM 994 C CA . ARG A 1 128 ? -16.721 -6.640 22.695 1.00 53.66 128 ARG A CA 1
ATOM 995 C C . ARG A 1 128 ? -18.241 -6.481 22.549 1.00 53.66 128 ARG A C 1
ATOM 997 O O . ARG A 1 128 ? -18.779 -5.407 22.811 1.00 53.66 128 ARG A O 1
ATOM 1004 N N . TRP A 1 129 ? -18.928 -7.547 22.150 1.00 50.84 129 TRP A N 1
ATOM 1005 C CA . TRP A 1 129 ? -20.374 -7.587 21.933 1.00 50.84 129 TRP A CA 1
ATOM 1006 C C . TRP A 1 129 ? -21.188 -7.330 23.213 1.00 50.84 129 TRP A C 1
ATOM 1008 O O . TRP A 1 129 ? -22.205 -6.640 23.162 1.00 50.84 129 TRP A O 1
ATOM 1018 N N . LEU A 1 130 ? -20.713 -7.800 24.372 1.00 52.09 130 LEU A N 1
ATOM 1019 C CA . LEU A 1 130 ? -21.443 -7.674 25.641 1.00 52.09 130 LEU A CA 1
ATOM 1020 C C . LEU A 1 130 ? -21.486 -6.224 26.161 1.00 52.09 130 LEU A C 1
ATOM 1022 O O . LEU A 1 130 ? -22.559 -5.742 26.519 1.00 52.09 130 LEU A O 1
ATOM 1026 N N . ASP A 1 131 ? -20.374 -5.487 26.073 1.00 53.66 131 ASP A N 1
ATOM 1027 C CA . ASP A 1 131 ? -20.316 -4.065 26.459 1.00 53.66 131 ASP A CA 1
ATOM 1028 C C . ASP A 1 131 ? -21.077 -3.151 25.481 1.00 53.66 131 ASP A C 1
ATOM 1030 O O . ASP A 1 131 ? -21.594 -2.096 25.863 1.00 53.66 131 ASP A O 1
ATOM 1034 N N . TYR A 1 132 ? -21.132 -3.521 24.197 1.00 56.72 132 TYR A N 1
ATOM 1035 C CA . TYR A 1 132 ? -21.831 -2.741 23.174 1.00 56.72 132 TYR A CA 1
ATOM 1036 C C . TYR A 1 132 ? -23.354 -2.865 23.303 1.00 56.72 132 TYR A C 1
ATOM 1038 O O . TYR A 1 132 ? -24.048 -1.855 23.206 1.00 56.72 132 TYR A O 1
ATOM 1046 N N . ILE A 1 133 ? -23.879 -4.063 23.598 1.00 55.72 133 ILE A N 1
ATOM 1047 C CA . ILE A 1 133 ? -25.319 -4.274 23.832 1.00 55.72 133 ILE A CA 1
ATOM 1048 C C . ILE A 1 133 ? -25.814 -3.478 25.046 1.00 55.72 133 ILE A C 1
ATOM 1050 O O . ILE A 1 133 ? -26.899 -2.892 24.994 1.00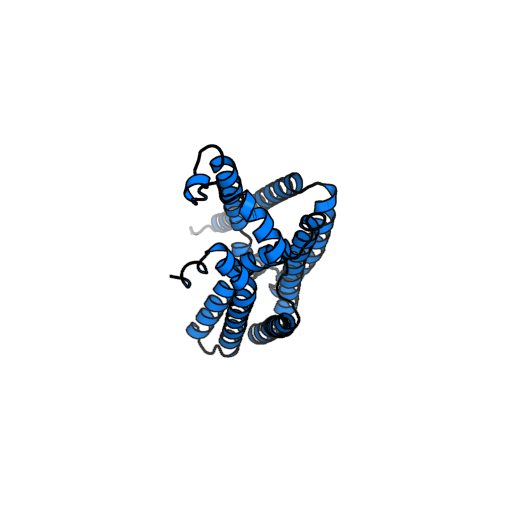 55.72 133 ILE A O 1
ATOM 1054 N N . GLU A 1 134 ? -25.042 -3.442 26.134 1.00 56.72 134 GLU A N 1
ATOM 1055 C CA . GLU A 1 134 ? -25.446 -2.743 27.359 1.00 56.72 134 GLU A CA 1
ATOM 1056 C C . GLU A 1 134 ? -25.488 -1.219 27.164 1.00 56.72 134 GLU A C 1
ATOM 1058 O O . GLU A 1 134 ? -26.441 -0.564 27.587 1.00 56.72 134 GLU A O 1
ATOM 1063 N N . ASN A 1 135 ? -24.534 -0.661 26.411 1.00 55.91 135 ASN A N 1
ATOM 1064 C CA . ASN A 1 135 ? -24.525 0.763 26.068 1.00 55.91 135 ASN A CA 1
ATOM 1065 C C . ASN A 1 135 ? -25.535 1.133 24.962 1.00 55.91 135 ASN A C 1
ATOM 1067 O O . ASN A 1 135 ? -26.084 2.236 24.985 1.00 55.91 135 ASN A O 1
ATOM 1071 N N . GLN A 1 136 ? -25.838 0.229 24.020 1.00 53.72 136 GLN A N 1
ATOM 1072 C CA . GLN A 1 136 ? -26.846 0.471 22.979 1.00 53.72 136 GLN A CA 1
ATOM 1073 C C . GLN A 1 136 ? -28.275 0.508 23.523 1.00 53.72 136 GLN A C 1
ATOM 1075 O O . GLN A 1 136 ? -29.067 1.321 23.049 1.00 53.72 136 GLN A O 1
ATOM 1080 N N . ARG A 1 137 ? -28.609 -0.275 24.561 1.00 52.31 137 ARG A N 1
ATOM 1081 C CA . ARG A 1 137 ? -29.926 -0.184 25.225 1.00 52.31 137 ARG A CA 1
ATOM 1082 C C . ARG A 1 137 ? -30.220 1.212 25.791 1.00 52.31 137 ARG A C 1
ATOM 1084 O O . ARG A 1 137 ? -31.386 1.580 25.889 1.00 52.31 137 ARG A O 1
ATOM 1091 N N . LEU A 1 138 ? -29.191 1.999 26.121 1.00 53.81 138 LEU A N 1
ATOM 1092 C CA . LEU A 1 138 ? -29.332 3.388 26.576 1.00 53.81 138 LEU A CA 1
ATOM 1093 C C . LEU A 1 138 ? -29.468 4.400 25.418 1.00 53.81 138 LEU A C 1
ATOM 1095 O O . LEU A 1 138 ? -30.007 5.484 25.627 1.00 53.81 138 LEU A O 1
ATOM 1099 N N . GLN A 1 139 ? -29.003 4.064 24.206 1.00 50.66 139 GLN A N 1
ATOM 1100 C CA . GLN A 1 139 ? -29.017 4.941 23.019 1.00 50.66 139 GLN A CA 1
ATOM 1101 C C . GLN A 1 139 ? -30.144 4.642 22.017 1.00 50.66 139 GLN A C 1
ATOM 1103 O O . GLN A 1 139 ? -30.416 5.467 21.150 1.00 50.66 139 GLN A O 1
ATOM 1108 N N . GLN A 1 140 ? -30.850 3.518 22.154 1.00 47.59 140 GLN A N 1
ATOM 1109 C CA . GLN A 1 140 ? -31.914 3.056 21.249 1.00 47.59 140 GLN A CA 1
ATOM 1110 C C . GLN A 1 140 ? -33.169 3.967 21.184 1.00 47.59 140 GLN A C 1
ATOM 1112 O O . GLN A 1 140 ? -34.152 3.619 20.541 1.00 47.59 140 GLN A O 1
ATOM 1117 N N . ASN A 1 141 ? -33.137 5.145 21.817 1.00 44.25 141 ASN A N 1
ATOM 1118 C CA . ASN A 1 141 ? -34.179 6.176 21.746 1.00 44.25 141 ASN A CA 1
ATOM 1119 C C . ASN A 1 141 ? -33.923 7.243 20.654 1.00 44.25 141 ASN A C 1
ATOM 1121 O O . ASN A 1 141 ? -34.675 8.211 20.556 1.00 44.25 141 ASN A O 1
ATOM 1125 N N . SER A 1 142 ? -32.863 7.103 19.850 1.00 52.59 142 SER A N 1
ATOM 1126 C CA . SER A 1 142 ? -32.582 7.962 18.689 1.00 52.59 142 SER A CA 1
ATOM 1127 C C . SER A 1 142 ? -32.781 7.188 17.385 1.00 52.59 142 SER A C 1
ATOM 1129 O O . SER A 1 142 ? -32.113 6.188 17.149 1.00 52.59 142 SER A O 1
ATOM 1131 N N . ASP A 1 143 ? -33.701 7.656 16.536 1.00 55.59 143 ASP A N 1
ATOM 1132 C CA . ASP A 1 143 ? -33.947 7.127 15.188 1.00 55.59 143 ASP A CA 1
ATOM 1133 C C . ASP A 1 143 ? -32.700 7.280 14.297 1.00 55.59 143 ASP A C 1
ATOM 1135 O O . ASP A 1 143 ? -32.525 8.296 13.619 1.00 55.59 143 ASP A O 1
ATOM 1139 N N . ASP A 1 144 ? -31.819 6.283 14.284 1.00 61.72 144 ASP A N 1
ATOM 1140 C CA . ASP A 1 144 ? -30.556 6.284 13.539 1.00 61.72 144 ASP A CA 1
ATOM 1141 C C . ASP A 1 144 ? -30.757 5.951 12.049 1.00 61.72 144 ASP A C 1
ATOM 1143 O O . ASP A 1 144 ? -30.371 4.899 11.548 1.00 61.72 144 ASP A O 1
ATOM 1147 N N . ASN A 1 145 ? -31.355 6.877 11.298 1.00 69.56 145 ASN A N 1
ATOM 1148 C CA . ASN A 1 145 ? -31.340 6.821 9.835 1.00 69.56 145 ASN A CA 1
ATOM 1149 C C . ASN A 1 145 ? -30.035 7.420 9.287 1.00 69.56 145 ASN A C 1
ATOM 1151 O O . ASN A 1 145 ? -29.647 8.517 9.685 1.00 69.56 145 ASN A O 1
ATOM 1155 N N . VAL A 1 146 ? -29.409 6.774 8.291 1.00 65.88 146 VAL A N 1
ATOM 1156 C CA . VAL A 1 146 ? -28.202 7.268 7.576 1.00 65.88 146 VAL A CA 1
ATOM 1157 C C . VAL A 1 146 ? -28.399 8.700 7.050 1.00 65.88 146 VAL A C 1
ATOM 1159 O O . VAL A 1 146 ? -27.472 9.508 7.021 1.00 65.88 146 VAL A O 1
ATOM 1162 N N . LEU A 1 147 ? -29.642 9.067 6.728 1.00 67.12 147 LEU A N 1
ATOM 1163 C CA . LEU A 1 147 ? -30.043 10.417 6.322 1.00 67.12 147 LEU A CA 1
ATOM 1164 C C . LEU A 1 147 ? -29.790 11.495 7.397 1.00 67.12 147 LEU A C 1
ATOM 1166 O O . LEU A 1 147 ? -29.629 12.667 7.061 1.00 67.12 147 LEU A O 1
ATOM 1170 N N . ASN A 1 148 ? -29.675 11.131 8.678 1.00 69.12 148 ASN A N 1
ATOM 1171 C CA . ASN A 1 148 ? -29.315 12.066 9.746 1.00 69.12 148 ASN A CA 1
ATOM 1172 C C . ASN A 1 148 ? -27.877 12.585 9.626 1.00 69.12 148 ASN A C 1
ATOM 1174 O O . ASN A 1 148 ? -27.606 13.703 10.075 1.00 69.12 148 ASN A O 1
ATOM 1178 N N . LEU A 1 149 ? -26.985 11.836 8.968 1.00 65.75 149 LEU A N 1
ATOM 1179 C CA . LEU A 1 149 ? -25.611 12.264 8.680 1.00 65.75 149 LEU A CA 1
ATOM 1180 C C . LEU A 1 149 ? -25.580 13.440 7.690 1.00 65.75 149 LEU A C 1
ATOM 1182 O O . LEU A 1 149 ? -24.680 14.276 7.753 1.00 65.75 149 LEU A O 1
ATOM 1186 N N . PHE A 1 150 ? -26.604 13.564 6.839 1.00 77.00 150 PHE A N 1
ATOM 1187 C CA . PHE A 1 150 ? -26.763 14.675 5.896 1.00 77.00 150 PHE A CA 1
ATOM 1188 C C . PHE A 1 150 ? -27.362 15.941 6.525 1.00 77.00 150 PHE A C 1
ATOM 1190 O O . PHE A 1 150 ? -27.506 16.961 5.849 1.00 77.00 150 PHE A O 1
ATOM 1197 N N . ARG A 1 151 ? -27.675 15.953 7.830 1.00 77.69 151 ARG A N 1
ATOM 1198 C CA . ARG A 1 151 ? -28.043 17.210 8.499 1.00 77.69 151 ARG A CA 1
ATOM 1199 C C . ARG A 1 151 ? -26.842 18.148 8.512 1.00 77.69 151 ARG A C 1
ATOM 1201 O O . ARG A 1 151 ? -25.736 17.749 8.866 1.00 77.69 151 ARG A O 1
ATOM 1208 N N . ARG A 1 152 ? -27.081 19.437 8.247 1.00 76.38 152 ARG A N 1
ATOM 1209 C CA . ARG A 1 152 ? -26.069 20.516 8.192 1.00 76.38 152 ARG A CA 1
ATOM 1210 C C . ARG A 1 152 ? -25.090 20.538 9.383 1.00 76.38 152 ARG A C 1
ATOM 1212 O O . ARG A 1 152 ? -23.940 20.942 9.219 1.00 76.38 152 ARG A O 1
ATOM 1219 N N . LYS A 1 153 ? -25.533 20.064 10.556 1.00 77.56 153 LYS A N 1
ATOM 1220 C CA . LYS A 1 153 ? -24.729 19.903 11.781 1.00 77.56 153 LYS A CA 1
ATOM 1221 C C . LYS A 1 153 ? -23.609 18.853 11.653 1.00 77.56 153 LYS A C 1
ATOM 1223 O O . LYS A 1 153 ? -22.521 19.091 12.158 1.00 77.56 153 LYS A O 1
ATOM 1228 N N . TYR A 1 154 ? -23.860 17.729 10.980 1.00 74.62 154 TYR A N 1
ATOM 1229 C CA . TYR A 1 154 ? -22.904 16.622 10.801 1.00 74.62 154 TYR A CA 1
ATOM 1230 C C . TYR A 1 154 ? -22.242 16.633 9.418 1.00 74.62 154 TYR A C 1
ATOM 1232 O O . TYR A 1 154 ? -21.103 16.194 9.274 1.00 74.62 154 TYR A O 1
ATOM 1240 N N . LEU A 1 155 ? -22.913 17.224 8.428 1.00 83.00 155 LEU A N 1
ATOM 1241 C CA . LEU A 1 155 ? -22.475 17.293 7.037 1.00 83.00 155 LEU A CA 1
ATOM 1242 C C . LEU A 1 155 ? -21.077 17.914 6.878 1.00 83.00 155 LEU A C 1
ATOM 1244 O O . LEU A 1 155 ? -20.297 17.425 6.073 1.00 83.00 155 LEU A O 1
ATOM 1248 N N . HIS A 1 156 ? -20.702 18.914 7.685 1.00 83.00 156 HIS A N 1
ATOM 1249 C CA . HIS A 1 156 ? -19.346 19.485 7.648 1.00 83.00 156 HIS A CA 1
ATOM 1250 C C . HIS A 1 156 ? -18.262 18.462 8.025 1.00 83.00 156 HIS A C 1
ATOM 1252 O O . HIS A 1 156 ? -17.213 18.418 7.392 1.00 83.00 156 HIS A O 1
ATOM 1258 N N . ILE A 1 157 ? -18.519 17.612 9.023 1.00 82.69 157 ILE A N 1
ATOM 1259 C CA . ILE A 1 157 ? -17.577 16.573 9.464 1.00 82.69 157 ILE A CA 1
ATOM 1260 C C . ILE A 1 157 ? -17.481 15.475 8.399 1.00 82.69 157 ILE A C 1
ATOM 1262 O O . ILE A 1 157 ? -16.383 15.017 8.091 1.00 82.69 157 ILE A O 1
ATOM 1266 N N . VAL A 1 158 ? -18.616 15.101 7.796 1.00 84.12 158 VAL A N 1
ATOM 1267 C CA . VAL A 1 158 ? -18.673 14.114 6.707 1.00 84.12 158 VAL A CA 1
ATOM 1268 C C . VAL A 1 158 ? -17.940 14.623 5.466 1.00 84.12 158 VAL A C 1
ATOM 1270 O O . VAL A 1 158 ? -17.113 13.898 4.925 1.00 84.12 158 VAL A O 1
ATOM 1273 N N . ILE A 1 159 ? -18.167 15.873 5.048 1.00 87.50 159 ILE A N 1
ATOM 1274 C CA . ILE A 1 159 ? -17.464 16.481 3.908 1.00 87.50 159 ILE A CA 1
ATOM 1275 C C . ILE A 1 159 ? -15.959 16.528 4.156 1.00 87.50 159 ILE A C 1
ATOM 1277 O O . ILE A 1 159 ? -15.199 16.164 3.266 1.00 87.50 159 ILE A O 1
ATOM 1281 N N . ILE A 1 160 ? -15.515 16.940 5.348 1.00 87.00 160 ILE A N 1
ATOM 1282 C CA . ILE A 1 160 ? -14.082 16.970 5.668 1.00 87.00 160 ILE A CA 1
ATOM 1283 C C . ILE A 1 160 ? -13.505 15.552 5.650 1.00 87.00 160 ILE A C 1
ATOM 1285 O O . ILE A 1 160 ? -12.448 15.345 5.068 1.00 87.00 160 ILE A O 1
ATOM 1289 N N . GLY A 1 161 ? -14.191 14.571 6.242 1.00 83.88 161 GLY A N 1
ATOM 1290 C CA . GLY A 1 161 ? -13.731 13.182 6.272 1.00 83.88 161 GLY A CA 1
ATOM 1291 C C . GLY A 1 161 ? -13.640 12.553 4.880 1.00 83.88 161 GLY A C 1
ATOM 1292 O O . GLY A 1 161 ? -12.589 12.040 4.508 1.00 83.88 161 GLY A O 1
ATOM 1293 N N . VAL A 1 162 ? -14.714 12.635 4.092 1.00 84.50 162 VAL A N 1
ATOM 1294 C CA . VAL A 1 162 ? -14.768 12.090 2.726 1.00 84.50 162 VAL A CA 1
ATOM 1295 C C . VAL A 1 162 ? -13.824 12.853 1.800 1.00 84.50 162 VAL A C 1
ATOM 1297 O O . VAL A 1 162 ? -13.051 12.235 1.075 1.00 84.50 162 VAL A O 1
ATOM 1300 N N . GLY A 1 163 ? -13.825 14.186 1.859 1.00 85.12 163 GLY A N 1
ATOM 1301 C CA . GLY A 1 163 ? -12.935 15.027 1.061 1.00 85.12 163 GLY A CA 1
ATOM 1302 C C . GLY A 1 163 ? -11.464 14.741 1.351 1.00 85.12 163 GLY A C 1
ATOM 1303 O O . GLY A 1 163 ? -10.672 14.607 0.424 1.00 85.12 163 GLY A O 1
ATOM 1304 N N . LEU A 1 164 ? -11.103 14.551 2.623 1.00 83.19 164 LEU A N 1
ATOM 1305 C CA . LEU A 1 164 ? -9.746 14.169 3.007 1.00 83.19 164 LEU A CA 1
ATOM 1306 C C . LEU A 1 164 ? -9.368 12.781 2.467 1.00 83.19 164 LEU A C 1
ATOM 1308 O O . LEU A 1 164 ? -8.224 12.588 2.068 1.00 83.19 164 LEU A O 1
ATOM 1312 N N . MET A 1 165 ? -10.291 11.815 2.430 1.00 82.38 165 MET A N 1
ATOM 1313 C CA . MET A 1 165 ? -10.024 10.495 1.837 1.00 82.38 165 MET A CA 1
ATOM 1314 C C . MET A 1 165 ? -9.807 10.585 0.325 1.00 82.38 165 MET A C 1
ATOM 1316 O O . MET A 1 165 ? -8.828 10.040 -0.168 1.00 82.38 165 MET A O 1
ATOM 1320 N N . VAL A 1 166 ? -10.650 11.334 -0.394 1.00 82.56 166 VAL A N 1
ATOM 1321 C CA . VAL A 1 166 ? -10.526 11.521 -1.852 1.00 82.56 166 VAL A CA 1
ATOM 1322 C C . VAL A 1 166 ? -9.207 12.199 -2.223 1.00 82.56 166 VAL A C 1
ATOM 1324 O O . VAL A 1 166 ? -8.537 11.781 -3.168 1.00 82.56 166 VAL A O 1
ATOM 1327 N N . VAL A 1 167 ? -8.815 13.231 -1.471 1.00 80.81 167 VAL A N 1
ATOM 1328 C CA . VAL A 1 167 ? -7.536 13.921 -1.689 1.00 80.81 167 VAL A CA 1
ATOM 1329 C C . VAL A 1 167 ? -6.363 12.981 -1.412 1.00 80.81 167 VAL A C 1
ATOM 1331 O O . VAL A 1 167 ? -5.428 12.946 -2.202 1.00 80.81 167 VAL A O 1
ATOM 1334 N N . GLN A 1 168 ? -6.427 12.176 -0.345 1.00 77.31 168 GLN A N 1
ATOM 1335 C CA . GLN A 1 168 ? -5.364 11.221 -0.011 1.00 77.31 168 GLN A CA 1
ATOM 1336 C C . GLN A 1 168 ? -5.217 10.095 -1.039 1.00 77.31 168 GLN A C 1
ATOM 1338 O O . GLN A 1 168 ? -4.098 9.692 -1.323 1.00 77.31 168 GLN A O 1
ATOM 1343 N N . THR A 1 169 ? -6.309 9.586 -1.615 1.00 76.19 169 THR A N 1
ATOM 1344 C CA . THR A 1 169 ? -6.226 8.546 -2.657 1.00 76.19 169 THR A CA 1
ATOM 1345 C C . THR A 1 169 ? -5.751 9.089 -4.007 1.00 76.19 169 THR A C 1
ATOM 1347 O O . THR A 1 169 ? -5.425 8.312 -4.898 1.00 76.19 169 THR A O 1
ATOM 1350 N N . SER A 1 170 ? -5.725 10.414 -4.169 1.00 73.19 170 SER A N 1
ATOM 1351 C CA . SER A 1 170 ? -5.312 11.110 -5.394 1.00 73.19 170 SER A CA 1
ATOM 1352 C C . SER A 1 170 ? -3.883 11.656 -5.286 1.00 73.19 170 SER A C 1
ATOM 1354 O O . SER A 1 170 ? -3.583 12.724 -5.813 1.00 73.19 170 SER A O 1
ATOM 1356 N N . ASP A 1 171 ? -2.996 10.952 -4.585 1.00 74.69 171 ASP A N 1
ATOM 1357 C CA . ASP A 1 171 ? -1.615 11.384 -4.339 1.00 74.69 171 ASP A CA 1
ATOM 1358 C C . ASP A 1 171 ? -0.643 11.066 -5.494 1.00 74.69 171 ASP A C 1
ATOM 1360 O O . ASP A 1 171 ? 0.540 11.394 -5.424 1.00 74.69 171 ASP A O 1
ATOM 1364 N N . GLY A 1 172 ? -1.133 10.431 -6.565 1.00 77.06 172 GLY A N 1
ATOM 1365 C CA . GLY A 1 172 ? -0.338 10.058 -7.736 1.00 77.06 172 GLY A CA 1
ATOM 1366 C C . GLY A 1 172 ? 0.570 8.844 -7.518 1.00 77.06 172 GLY A C 1
ATOM 1367 O O . GLY A 1 172 ? 1.232 8.417 -8.467 1.00 77.06 172 GLY A O 1
ATOM 1368 N N . LEU A 1 173 ? 0.563 8.233 -6.324 1.00 82.50 173 LEU A N 1
ATOM 1369 C CA . LEU A 1 173 ? 1.395 7.072 -6.008 1.00 82.50 173 LEU A CA 1
ATOM 1370 C C . LEU A 1 173 ? 1.082 5.899 -6.939 1.00 82.50 173 LEU A C 1
ATOM 1372 O O . LEU A 1 173 ? 1.996 5.270 -7.461 1.00 82.50 173 LEU A O 1
ATOM 1376 N N . CYS A 1 174 ? -0.197 5.631 -7.216 1.00 82.44 174 CYS A N 1
ATOM 1377 C CA . CYS A 1 174 ? -0.585 4.576 -8.155 1.00 82.44 174 CYS A CA 1
ATOM 1378 C C . CYS A 1 174 ? -0.026 4.819 -9.566 1.00 82.44 174 CYS A C 1
ATOM 1380 O O . CYS A 1 174 ? 0.443 3.881 -10.202 1.00 82.44 174 CYS A O 1
ATOM 1382 N N . GLY A 1 175 ? -0.026 6.072 -10.036 1.00 82.81 175 GLY A N 1
ATOM 1383 C CA . GLY A 1 175 ? 0.561 6.439 -11.328 1.00 82.81 175 GLY A CA 1
ATOM 1384 C C . GLY A 1 175 ? 2.070 6.203 -11.350 1.00 82.81 175 GLY A C 1
ATOM 1385 O O . GLY A 1 175 ? 2.577 5.565 -12.270 1.00 82.81 175 GLY A O 1
ATOM 1386 N N . PHE A 1 176 ? 2.769 6.629 -10.294 1.00 86.00 176 PHE A N 1
ATOM 1387 C CA . PHE A 1 176 ? 4.191 6.342 -10.124 1.00 86.00 176 PHE A CA 1
ATOM 1388 C C . PHE A 1 176 ? 4.474 4.836 -10.156 1.00 86.00 176 PHE A C 1
ATOM 1390 O O . PHE A 1 176 ? 5.365 4.414 -10.879 1.00 86.00 176 PHE A O 1
ATOM 1397 N N . LEU A 1 177 ? 3.702 4.020 -9.432 1.00 86.62 177 LEU A N 1
ATOM 1398 C CA . LEU A 1 177 ? 3.910 2.571 -9.364 1.00 86.62 177 LEU A CA 1
ATOM 1399 C C . LEU A 1 177 ? 3.685 1.859 -10.703 1.00 86.62 177 LEU A C 1
ATOM 1401 O O . LEU A 1 177 ? 4.413 0.916 -11.009 1.00 86.62 177 LEU A O 1
ATOM 1405 N N . PHE A 1 178 ? 2.713 2.299 -11.507 1.00 87.44 178 PHE A N 1
ATOM 1406 C CA . PHE A 1 178 ? 2.453 1.696 -12.818 1.00 87.44 178 PHE A CA 1
ATOM 1407 C C . PHE A 1 178 ? 3.539 2.019 -13.843 1.00 87.44 178 PHE A C 1
ATOM 1409 O O . PHE A 1 178 ? 3.978 1.121 -14.558 1.00 87.44 178 PHE A O 1
ATOM 1416 N N . TYR A 1 179 ? 4.001 3.268 -13.882 1.00 88.06 179 TYR A N 1
ATOM 1417 C CA . TYR A 1 179 ? 5.010 3.725 -14.842 1.00 88.06 179 TYR A CA 1
ATOM 1418 C C . TYR A 1 179 ? 6.435 3.698 -14.280 1.00 88.06 179 TYR A C 1
ATOM 1420 O O . TYR A 1 179 ? 7.361 4.183 -14.916 1.00 88.06 179 TYR A O 1
ATOM 1428 N N . MET A 1 180 ? 6.636 3.123 -13.093 1.00 88.06 180 MET A N 1
ATOM 1429 C CA . MET A 1 180 ? 7.896 3.191 -12.351 1.00 88.06 180 MET A CA 1
ATOM 1430 C C . MET A 1 180 ? 9.106 2.757 -13.184 1.00 88.06 180 MET A C 1
ATOM 1432 O O . MET A 1 180 ? 10.115 3.455 -13.218 1.00 88.06 180 MET A O 1
ATOM 1436 N N . SER A 1 181 ? 8.997 1.611 -13.861 1.00 88.12 181 SER A N 1
ATOM 1437 C CA . SER A 1 181 ? 10.074 1.065 -14.697 1.00 88.12 181 SER A CA 1
ATOM 1438 C C . SER A 1 181 ? 10.430 2.002 -15.854 1.00 88.12 181 SER A C 1
ATOM 1440 O O . SER A 1 181 ? 11.592 2.361 -16.008 1.00 88.12 181 SER A O 1
ATOM 1442 N N . GLU A 1 182 ? 9.423 2.481 -16.582 1.00 88.12 182 GLU A N 1
ATOM 1443 C CA . GLU A 1 182 ? 9.575 3.418 -17.697 1.00 88.12 182 GLU A CA 1
ATOM 1444 C C . GLU A 1 182 ? 10.138 4.775 -17.249 1.00 88.12 182 GLU A C 1
ATOM 1446 O O . GLU A 1 182 ? 11.003 5.344 -17.914 1.00 88.12 182 GLU A O 1
ATOM 1451 N N . ILE A 1 183 ? 9.720 5.275 -16.082 1.00 87.44 183 ILE A N 1
ATOM 1452 C CA . ILE A 1 183 ? 10.261 6.503 -15.488 1.00 87.44 183 ILE A CA 1
ATOM 1453 C C . ILE A 1 183 ? 11.766 6.352 -15.233 1.00 87.44 183 ILE A C 1
ATOM 1455 O O . ILE A 1 183 ? 12.534 7.236 -15.610 1.00 87.44 183 ILE A O 1
ATOM 1459 N N . PHE A 1 184 ? 12.211 5.243 -14.635 1.00 88.75 184 PHE A N 1
ATOM 1460 C CA . PHE A 1 184 ? 13.641 5.029 -14.386 1.00 88.75 184 PHE A CA 1
ATOM 1461 C C . PHE A 1 184 ? 14.439 4.825 -15.672 1.00 88.75 184 PHE A C 1
ATOM 1463 O O . PHE A 1 184 ? 15.492 5.449 -15.828 1.00 88.75 184 PHE A O 1
ATOM 1470 N N . ASP A 1 185 ? 13.911 4.038 -16.609 1.00 88.19 185 ASP A N 1
ATOM 1471 C CA . ASP A 1 185 ? 14.578 3.780 -17.883 1.00 88.19 185 ASP A CA 1
ATOM 1472 C C . ASP A 1 185 ? 14.698 5.076 -18.714 1.00 88.19 185 ASP A C 1
ATOM 1474 O O . ASP A 1 185 ? 15.763 5.362 -19.264 1.00 88.19 185 ASP A O 1
ATOM 1478 N N . SER A 1 186 ? 13.666 5.933 -18.721 1.00 83.75 186 SER A N 1
ATOM 1479 C CA . SER A 1 186 ? 13.710 7.258 -19.369 1.00 83.75 186 SER A CA 1
ATOM 1480 C C . SER A 1 186 ? 14.688 8.236 -18.702 1.00 83.75 186 SER A C 1
ATOM 1482 O O . SER A 1 186 ? 15.245 9.111 -19.365 1.00 83.75 186 SER A O 1
ATOM 1484 N N . ALA A 1 187 ? 14.956 8.064 -17.405 1.00 83.19 187 ALA A N 1
ATOM 1485 C CA . ALA A 1 187 ? 15.971 8.818 -16.674 1.00 83.19 187 ALA A CA 1
ATOM 1486 C C . ALA A 1 187 ? 17.404 8.286 -16.894 1.00 83.19 187 ALA A C 1
ATOM 1488 O O . ALA A 1 187 ? 18.357 8.870 -16.375 1.00 83.19 187 ALA A O 1
ATOM 1489 N N . GLY A 1 188 ? 17.574 7.191 -17.647 1.00 83.69 188 GLY A N 1
ATOM 1490 C CA . GLY A 1 188 ? 18.867 6.548 -17.898 1.00 83.69 188 GLY A CA 1
ATOM 1491 C C . GLY A 1 188 ? 19.369 5.675 -16.742 1.00 83.69 188 GLY A C 1
ATOM 1492 O O . GLY A 1 188 ? 20.548 5.320 -16.710 1.00 83.69 188 GLY A O 1
ATOM 1493 N N . ILE A 1 189 ? 18.501 5.334 -15.785 1.00 87.69 189 ILE A N 1
ATOM 1494 C CA . ILE A 1 189 ? 18.810 4.461 -14.648 1.00 87.69 189 ILE A CA 1
ATOM 1495 C C . ILE A 1 189 ? 18.174 3.095 -14.911 1.00 87.69 189 ILE A C 1
ATOM 1497 O O . ILE A 1 189 ? 17.017 3.014 -15.294 1.00 87.69 189 ILE A O 1
ATOM 1501 N N . SER A 1 190 ? 18.903 2.005 -14.657 1.00 91.38 190 SER A N 1
ATOM 1502 C CA . SER A 1 190 ? 18.323 0.660 -14.760 1.00 91.38 190 SER A CA 1
ATOM 1503 C C . SER A 1 190 ? 17.115 0.508 -13.828 1.00 91.38 190 SER A C 1
ATOM 1505 O O . SER A 1 190 ? 17.229 0.751 -12.623 1.00 91.38 190 SER A O 1
ATOM 1507 N N . SER A 1 191 ? 15.985 0.038 -14.361 1.00 89.56 191 SER A N 1
ATOM 1508 C CA . SER A 1 191 ? 14.771 -0.270 -13.592 1.00 89.56 191 SER A CA 1
ATOM 1509 C C . SER A 1 191 ? 15.021 -1.096 -12.320 1.00 89.56 191 SER A C 1
ATOM 1511 O O . SER A 1 191 ? 14.480 -0.756 -11.267 1.00 89.56 191 SER A O 1
ATOM 1513 N N . THR A 1 192 ? 15.899 -2.108 -12.351 1.00 90.50 192 THR A N 1
ATOM 1514 C CA . THR A 1 192 ? 16.287 -2.892 -11.160 1.00 90.50 192 THR A CA 1
ATOM 1515 C C . THR A 1 192 ? 16.858 -2.009 -10.048 1.00 90.50 192 THR A C 1
ATOM 1517 O O . THR A 1 192 ? 16.452 -2.129 -8.891 1.00 90.50 192 THR A O 1
ATOM 1520 N N . LEU A 1 193 ? 17.767 -1.088 -10.389 1.00 91.19 193 LEU A N 1
ATOM 1521 C CA . LEU A 1 193 ? 18.313 -0.126 -9.428 1.00 91.19 193 LEU A CA 1
ATOM 1522 C C . LEU A 1 193 ? 17.226 0.837 -8.937 1.00 91.19 193 LEU A C 1
ATOM 1524 O O . LEU A 1 193 ? 17.198 1.155 -7.750 1.00 91.19 193 LEU A O 1
ATOM 1528 N N . GLY A 1 194 ? 16.302 1.242 -9.811 1.00 90.44 194 GLY A N 1
ATOM 1529 C CA . GLY A 1 194 ? 15.139 2.057 -9.453 1.00 90.44 194 GLY A CA 1
ATOM 1530 C C . GLY A 1 194 ? 14.260 1.417 -8.372 1.00 90.44 194 GLY A C 1
ATOM 1531 O O . GLY A 1 194 ? 13.957 2.056 -7.362 1.00 90.44 194 GLY A O 1
ATOM 1532 N N . PHE A 1 195 ? 13.912 0.133 -8.521 1.00 91.56 195 PHE A N 1
ATOM 1533 C CA . PHE A 1 195 ? 13.147 -0.615 -7.513 1.00 91.56 195 PHE A CA 1
ATOM 1534 C C . PHE A 1 195 ? 13.882 -0.725 -6.170 1.00 91.56 195 PHE A C 1
ATOM 1536 O O . PHE A 1 195 ? 13.272 -0.511 -5.118 1.00 91.56 195 PHE A O 1
ATOM 1543 N N . ILE A 1 196 ? 15.193 -0.990 -6.192 1.00 93.00 196 ILE A N 1
ATOM 1544 C CA . ILE A 1 196 ? 16.015 -1.065 -4.975 1.00 93.00 196 ILE A CA 1
ATOM 1545 C C . ILE A 1 196 ? 16.069 0.296 -4.270 1.00 93.00 196 ILE A C 1
ATOM 1547 O O . ILE A 1 196 ? 15.857 0.366 -3.060 1.00 93.00 196 ILE A O 1
ATOM 1551 N N . LEU A 1 197 ? 16.307 1.381 -5.012 1.00 91.56 197 LEU A N 1
ATOM 1552 C CA . LEU A 1 197 ? 16.373 2.736 -4.460 1.00 91.56 197 LEU A CA 1
ATOM 1553 C C . LEU A 1 197 ? 15.063 3.131 -3.782 1.00 91.56 197 LEU A C 1
ATOM 1555 O O . LEU A 1 197 ? 15.078 3.646 -2.665 1.00 91.56 197 LEU A O 1
ATOM 1559 N N . VAL A 1 198 ? 13.929 2.846 -4.420 1.00 91.69 198 VAL A N 1
ATOM 1560 C CA . VAL A 1 198 ? 12.621 3.145 -3.837 1.00 91.69 198 VAL A CA 1
ATOM 1561 C C . VAL A 1 198 ? 12.396 2.382 -2.540 1.00 91.69 198 VAL A C 1
ATOM 1563 O O . VAL A 1 198 ? 11.961 2.984 -1.561 1.00 91.69 198 VAL A O 1
ATOM 1566 N N . ALA A 1 199 ? 12.749 1.101 -2.478 1.00 92.06 199 ALA A N 1
ATOM 1567 C CA . ALA A 1 199 ? 12.608 0.349 -1.239 1.00 92.06 199 ALA A CA 1
ATOM 1568 C C . ALA A 1 199 ? 13.537 0.855 -0.121 1.00 92.06 199 ALA A C 1
ATOM 1570 O O . ALA A 1 199 ? 13.109 0.979 1.029 1.00 92.06 199 ALA A O 1
ATOM 1571 N N . VAL A 1 200 ? 14.787 1.197 -0.453 1.00 92.12 200 VAL A N 1
ATOM 1572 C CA . VAL A 1 200 ? 15.758 1.758 0.501 1.00 92.12 200 VAL A CA 1
ATOM 1573 C C . VAL A 1 200 ? 15.296 3.110 1.042 1.00 92.12 200 VAL A C 1
ATOM 1575 O O . VAL A 1 200 ? 15.515 3.385 2.217 1.00 92.12 200 VAL A O 1
ATOM 1578 N N . VAL A 1 201 ? 14.634 3.937 0.229 1.00 92.00 201 VAL A N 1
ATOM 1579 C CA . VAL A 1 201 ? 14.065 5.220 0.670 1.00 92.00 201 VAL A CA 1
ATOM 1580 C C . VAL A 1 201 ? 12.784 5.016 1.488 1.00 92.00 201 VAL A C 1
ATOM 1582 O O . VAL A 1 201 ? 12.604 5.676 2.508 1.00 92.00 201 VAL A O 1
ATOM 1585 N N . GLN A 1 202 ? 11.913 4.079 1.105 1.00 90.94 202 GLN A N 1
ATOM 1586 C CA . GLN A 1 202 ? 10.630 3.857 1.784 1.00 90.94 202 GLN A CA 1
ATOM 1587 C C . GLN A 1 202 ? 10.781 3.333 3.221 1.00 90.94 202 GLN A C 1
ATOM 1589 O O . GLN A 1 202 ? 10.077 3.795 4.120 1.00 90.94 202 GLN A O 1
ATOM 1594 N N . ILE A 1 203 ? 11.700 2.392 3.471 1.00 90.31 203 ILE A N 1
ATOM 1595 C CA . ILE A 1 203 ? 11.909 1.797 4.806 1.00 90.31 203 ILE A CA 1
ATOM 1596 C C . ILE A 1 203 ? 12.153 2.864 5.900 1.00 90.31 203 ILE A C 1
ATOM 1598 O O . ILE A 1 203 ? 11.393 2.890 6.874 1.00 90.31 203 ILE A O 1
ATOM 1602 N N . PRO A 1 204 ? 13.147 3.770 5.790 1.00 90.56 204 PRO A N 1
ATOM 1603 C CA . PRO A 1 204 ? 13.372 4.812 6.787 1.00 90.56 204 PRO A CA 1
ATOM 1604 C C . PRO A 1 204 ? 12.236 5.841 6.829 1.00 90.56 204 PRO A C 1
ATOM 1606 O O . PRO A 1 204 ? 11.940 6.350 7.910 1.00 90.56 204 PRO A O 1
ATOM 1609 N N . SER A 1 205 ? 11.549 6.117 5.713 1.00 88.69 205 SER A N 1
ATOM 1610 C CA . SER A 1 205 ? 10.380 7.007 5.705 1.00 88.69 205 SER A CA 1
ATOM 1611 C C . SER A 1 205 ? 9.243 6.489 6.589 1.00 88.69 205 SER A C 1
ATOM 1613 O O . SER A 1 205 ? 8.629 7.280 7.309 1.00 88.69 205 SER A O 1
ATOM 1615 N N . PHE A 1 206 ? 8.986 5.177 6.613 1.00 87.44 206 PHE A N 1
ATOM 1616 C CA . PHE A 1 206 ? 7.982 4.592 7.510 1.00 87.44 206 PHE A CA 1
ATOM 1617 C C . PHE A 1 206 ? 8.416 4.629 8.980 1.00 87.44 206 PHE A C 1
ATOM 1619 O O . PHE A 1 206 ? 7.600 4.984 9.833 1.00 87.44 206 PHE A O 1
ATOM 1626 N N . VAL A 1 207 ? 9.700 4.372 9.279 1.00 86.06 207 VAL A N 1
ATOM 1627 C CA . VAL A 1 207 ? 10.242 4.515 10.651 1.00 86.06 207 VAL A CA 1
ATOM 1628 C C . VAL A 1 207 ? 10.067 5.954 11.137 1.00 86.06 207 VAL A C 1
ATOM 1630 O O . VAL A 1 207 ? 9.574 6.198 12.238 1.00 86.06 207 VAL A O 1
ATOM 1633 N N . LEU A 1 208 ? 10.443 6.917 10.295 1.00 87.25 208 LEU A N 1
ATOM 1634 C CA . LEU A 1 208 ? 10.337 8.335 10.601 1.00 87.25 208 LEU A CA 1
ATOM 1635 C C . LEU A 1 208 ? 8.876 8.743 10.815 1.00 87.25 208 LEU A C 1
ATOM 1637 O O . LEU A 1 208 ? 8.573 9.434 11.781 1.00 87.25 208 LEU A O 1
ATOM 1641 N N . THR A 1 209 ? 7.960 8.280 9.964 1.00 84.19 209 THR A N 1
ATOM 1642 C CA . THR A 1 209 ? 6.523 8.569 10.090 1.00 84.19 209 THR A CA 1
ATOM 1643 C C . THR A 1 209 ? 5.963 8.047 11.414 1.00 84.19 209 THR A C 1
ATOM 1645 O O . THR A 1 209 ? 5.264 8.782 12.116 1.00 84.19 209 THR A O 1
ATOM 1648 N N . ALA A 1 210 ? 6.322 6.817 11.793 1.00 82.00 210 ALA A N 1
ATOM 1649 C CA . ALA A 1 210 ? 5.936 6.229 13.071 1.00 82.00 210 ALA A CA 1
ATOM 1650 C C . ALA A 1 210 ? 6.527 6.991 14.271 1.00 82.00 210 ALA A C 1
ATOM 1652 O O . ALA A 1 210 ? 5.845 7.163 15.271 1.00 82.00 210 ALA A O 1
ATOM 1653 N N . ALA A 1 211 ? 7.752 7.515 14.177 1.00 83.88 211 ALA A N 1
ATOM 1654 C CA . ALA A 1 211 ? 8.343 8.325 15.245 1.00 83.88 211 ALA A CA 1
ATOM 1655 C C . ALA A 1 211 ? 7.736 9.742 15.335 1.00 83.88 211 ALA A C 1
ATOM 1657 O O . ALA A 1 211 ? 7.585 10.306 16.420 1.00 83.88 211 ALA A O 1
ATOM 1658 N N . LEU A 1 212 ? 7.388 10.348 14.196 1.00 84.38 212 LEU A N 1
ATOM 1659 C CA . LEU A 1 212 ? 6.859 11.712 14.136 1.00 84.38 212 LEU A CA 1
ATOM 1660 C C . LEU A 1 212 ? 5.406 11.810 14.605 1.00 84.38 212 LEU A C 1
ATOM 1662 O O . LEU A 1 212 ? 5.015 12.863 15.119 1.00 84.38 212 LEU A O 1
ATOM 1666 N N . ILE A 1 213 ? 4.608 10.748 14.446 1.00 82.00 213 ILE A N 1
ATOM 1667 C CA . ILE A 1 213 ? 3.184 10.781 14.803 1.00 82.00 213 ILE A CA 1
ATOM 1668 C C . ILE A 1 213 ? 2.963 11.000 16.301 1.00 82.00 213 ILE A C 1
ATOM 1670 O O . ILE A 1 213 ? 2.040 11.728 16.675 1.00 82.00 213 ILE A O 1
ATOM 1674 N N . ASP A 1 214 ? 3.854 10.457 17.131 1.00 78.31 214 ASP A N 1
ATOM 1675 C CA . ASP A 1 214 ? 3.815 10.612 18.584 1.00 78.31 214 ASP A CA 1
ATOM 1676 C C . ASP A 1 214 ? 4.289 12.007 19.026 1.00 78.31 214 ASP A C 1
ATOM 1678 O O . ASP A 1 214 ? 3.871 12.500 20.072 1.00 78.31 214 ASP A O 1
ATOM 1682 N N . LYS A 1 215 ? 5.114 12.687 18.213 1.00 82.19 215 LYS A N 1
ATOM 1683 C CA . LYS A 1 215 ? 5.710 13.990 18.555 1.00 82.19 215 LYS A CA 1
ATOM 1684 C C . LYS A 1 215 ? 4.908 15.198 18.066 1.00 82.19 215 LYS A C 1
ATOM 1686 O O . LYS A 1 215 ? 4.768 16.171 18.800 1.00 82.19 215 LYS A O 1
ATOM 1691 N N . PHE A 1 216 ? 4.421 15.177 16.824 1.00 81.25 216 PHE A N 1
ATOM 1692 C CA . PHE A 1 216 ? 3.861 16.368 16.157 1.00 81.25 216 PHE A CA 1
ATOM 1693 C C . PHE A 1 216 ? 2.334 16.363 16.029 1.00 81.25 216 PHE A C 1
ATOM 1695 O O . PHE A 1 216 ? 1.737 17.365 15.620 1.00 81.25 216 PHE A O 1
ATOM 1702 N N . GLY A 1 217 ? 1.693 15.251 16.394 1.00 80.06 217 GLY A N 1
ATOM 1703 C CA . GLY A 1 217 ? 0.255 15.072 16.256 1.00 80.06 217 GLY A CA 1
ATOM 1704 C C . GLY A 1 217 ? -0.202 14.920 14.798 1.00 80.06 217 GLY A C 1
ATOM 1705 O O . GLY A 1 217 ? 0.473 15.283 13.834 1.00 80.06 217 GLY A O 1
ATOM 1706 N N . ARG A 1 218 ? -1.406 14.367 14.624 1.00 79.31 218 ARG A N 1
ATOM 1707 C CA . ARG A 1 218 ? -1.912 13.903 13.317 1.00 79.31 218 ARG A CA 1
ATOM 1708 C C . ARG A 1 218 ? -2.175 15.026 12.309 1.00 79.31 218 ARG A C 1
ATOM 1710 O O . ARG A 1 218 ? -1.890 14.861 11.130 1.00 79.31 218 ARG A O 1
ATOM 1717 N N . ARG A 1 219 ? -2.707 16.171 12.753 1.00 83.19 219 ARG A N 1
ATOM 1718 C CA . ARG A 1 219 ? -3.073 17.289 11.860 1.00 83.19 219 ARG A CA 1
ATOM 1719 C C . ARG A 1 219 ? -1.845 17.925 11.208 1.00 83.19 219 ARG A C 1
ATOM 1721 O O . ARG A 1 219 ? -1.863 18.191 10.012 1.00 83.19 219 ARG A O 1
ATOM 1728 N N . THR A 1 220 ? -0.791 18.137 11.991 1.00 85.19 220 THR A N 1
ATOM 1729 C CA . THR A 1 220 ? 0.474 18.704 11.513 1.00 85.19 220 THR A CA 1
ATOM 1730 C C . THR A 1 220 ? 1.127 17.776 10.498 1.00 85.19 220 THR A C 1
ATOM 1732 O O . THR A 1 220 ? 1.547 18.229 9.439 1.00 85.19 220 THR A O 1
ATOM 1735 N N . LEU A 1 221 ? 1.150 16.471 10.792 1.00 84.38 221 LEU A N 1
ATOM 1736 C CA . LEU A 1 221 ? 1.749 15.471 9.912 1.00 84.38 221 LEU A CA 1
ATOM 1737 C C . LEU A 1 221 ? 1.000 15.363 8.575 1.00 84.38 221 LEU A C 1
ATOM 1739 O O . LEU A 1 221 ? 1.634 15.342 7.524 1.00 84.38 221 LEU A O 1
ATOM 1743 N N . LEU A 1 222 ? -0.339 15.390 8.607 1.00 84.00 222 LEU A N 1
ATOM 1744 C CA . LEU A 1 222 ? -1.168 15.413 7.398 1.00 84.00 222 LEU A CA 1
ATOM 1745 C C . LEU A 1 222 ? -0.872 16.645 6.535 1.00 84.00 222 LEU A C 1
ATOM 1747 O O . LEU A 1 222 ? -0.605 16.502 5.344 1.00 84.00 222 LEU A O 1
ATOM 1751 N N . MET A 1 223 ? -0.846 17.843 7.128 1.00 86.50 223 MET A N 1
ATOM 1752 C CA . MET A 1 223 ? -0.543 19.070 6.382 1.00 86.50 223 MET A CA 1
ATOM 1753 C C . MET A 1 223 ? 0.876 19.055 5.801 1.00 86.50 223 MET A C 1
ATOM 1755 O O . MET A 1 223 ? 1.047 19.397 4.635 1.00 86.50 223 MET A O 1
ATOM 1759 N N . ALA A 1 224 ? 1.869 18.605 6.575 1.00 89.00 224 ALA A N 1
ATOM 1760 C CA . ALA A 1 224 ? 3.251 18.489 6.114 1.00 89.00 224 ALA A CA 1
ATOM 1761 C C . ALA A 1 224 ? 3.380 17.521 4.924 1.00 89.00 224 ALA A C 1
ATOM 1763 O O . ALA A 1 224 ? 4.021 17.851 3.924 1.00 89.00 224 ALA A O 1
ATOM 1764 N N . SER A 1 225 ? 2.724 16.357 4.992 1.00 88.06 225 SER A N 1
ATOM 1765 C CA . SER A 1 225 ? 2.727 15.381 3.894 1.00 88.06 225 SER A CA 1
ATOM 1766 C C . SER A 1 225 ? 2.052 15.920 2.631 1.00 88.06 225 SER A C 1
ATOM 1768 O O . SER A 1 225 ? 2.635 15.826 1.555 1.00 88.06 225 SER A O 1
ATOM 1770 N N . ALA A 1 226 ? 0.901 16.589 2.760 1.00 86.06 226 ALA A N 1
ATOM 1771 C CA . ALA A 1 226 ? 0.192 17.184 1.630 1.00 86.06 226 ALA A CA 1
ATOM 1772 C C . ALA A 1 226 ? 1.026 18.282 0.946 1.00 86.06 226 ALA A C 1
ATOM 1774 O O . ALA A 1 226 ? 1.092 18.344 -0.282 1.00 86.06 226 ALA A O 1
ATOM 1775 N N . THR A 1 227 ? 1.725 19.120 1.724 1.00 89.31 227 THR A N 1
ATOM 1776 C CA . THR A 1 227 ? 2.655 20.107 1.154 1.00 89.31 227 THR A CA 1
ATOM 1777 C C . THR A 1 227 ? 3.831 19.444 0.442 1.00 89.31 227 THR A C 1
ATOM 1779 O O . THR A 1 227 ? 4.202 19.884 -0.644 1.00 89.31 227 THR A O 1
ATOM 1782 N N . GLY A 1 228 ? 4.380 18.363 1.007 1.00 89.00 228 GLY A N 1
ATOM 1783 C CA . GLY A 1 228 ? 5.465 17.597 0.393 1.00 89.00 228 GLY A CA 1
ATOM 1784 C C . GLY A 1 228 ? 5.047 16.932 -0.919 1.00 89.00 228 GLY A C 1
ATOM 1785 O O . GLY A 1 228 ? 5.781 17.012 -1.898 1.00 89.00 228 GLY A O 1
ATOM 1786 N N . GLN A 1 229 ? 3.847 16.349 -0.971 1.00 88.38 229 GLN A N 1
ATOM 1787 C CA . GLN A 1 229 ? 3.279 15.754 -2.185 1.00 88.38 229 GLN A CA 1
ATOM 1788 C C . GLN A 1 229 ? 3.046 16.802 -3.277 1.00 88.38 229 GLN A C 1
ATOM 1790 O O . GLN A 1 229 ? 3.417 16.576 -4.427 1.00 88.38 229 GLN A O 1
ATOM 1795 N N . CYS A 1 230 ? 2.495 17.967 -2.923 1.00 88.25 230 CYS A N 1
ATOM 1796 C CA . CYS A 1 230 ? 2.277 19.064 -3.867 1.00 88.25 230 CYS A CA 1
ATOM 1797 C C . CYS A 1 230 ? 3.602 19.567 -4.465 1.00 88.25 230 CYS A C 1
ATOM 1799 O O . CYS A 1 230 ? 3.736 19.673 -5.684 1.00 88.25 230 CYS A O 1
ATOM 1801 N N . LEU A 1 231 ? 4.610 19.794 -3.615 1.00 91.62 231 LEU A N 1
ATOM 1802 C CA . LEU A 1 231 ? 5.961 20.164 -4.046 1.00 91.62 231 LEU A CA 1
ATOM 1803 C C . LEU A 1 231 ? 6.601 19.080 -4.922 1.00 91.62 231 LEU A C 1
ATOM 1805 O O . LEU A 1 231 ? 7.184 19.405 -5.952 1.00 91.62 231 LEU A O 1
ATOM 1809 N N . GLY A 1 232 ? 6.469 17.807 -4.544 1.00 88.94 232 GLY A N 1
ATOM 1810 C CA . GLY A 1 232 ? 6.988 16.676 -5.311 1.00 88.94 232 GLY A CA 1
ATOM 1811 C C . GLY A 1 232 ? 6.384 16.608 -6.711 1.00 88.94 232 GLY A C 1
ATOM 1812 O O . GLY A 1 232 ? 7.120 16.614 -7.693 1.00 88.94 232 GLY A O 1
ATOM 1813 N N . CYS A 1 233 ? 5.053 16.647 -6.814 1.00 85.25 233 CYS A N 1
ATOM 1814 C CA . CYS A 1 233 ? 4.355 16.644 -8.100 1.00 85.25 233 CYS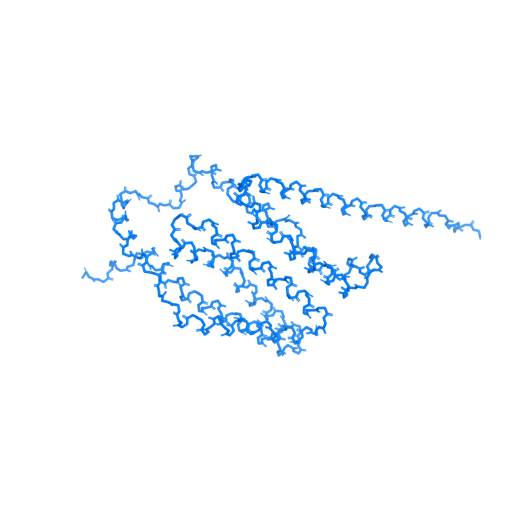 A CA 1
ATOM 1815 C C . CYS A 1 233 ? 4.741 17.854 -8.961 1.00 85.25 233 CYS A C 1
ATOM 1817 O O . CYS A 1 233 ? 4.961 17.708 -10.163 1.00 85.25 233 CYS A O 1
ATOM 1819 N N . PHE A 1 234 ? 4.870 19.038 -8.352 1.00 89.56 234 PHE A N 1
ATOM 1820 C CA . PHE A 1 234 ? 5.299 20.248 -9.050 1.00 89.56 234 PHE A CA 1
ATOM 1821 C C . PHE A 1 234 ? 6.723 20.117 -9.611 1.00 89.56 234 PHE A C 1
ATOM 1823 O O . PHE A 1 234 ? 6.955 20.442 -10.773 1.00 89.56 234 PHE A O 1
ATOM 1830 N N . LEU A 1 235 ? 7.667 19.601 -8.818 1.00 89.38 235 LEU A N 1
ATOM 1831 C CA . LEU A 1 235 ? 9.054 19.397 -9.245 1.00 89.38 235 LEU A CA 1
ATOM 1832 C C . LEU A 1 235 ? 9.172 18.337 -10.342 1.00 89.38 235 LEU A C 1
ATOM 1834 O O . LEU A 1 235 ? 9.881 18.556 -11.324 1.00 89.38 235 LEU A O 1
ATOM 1838 N N . THR A 1 236 ? 8.464 17.213 -10.212 1.00 83.62 236 THR A N 1
ATOM 1839 C CA . THR A 1 236 ? 8.439 16.172 -11.247 1.00 83.62 236 THR A CA 1
ATOM 1840 C C . THR A 1 236 ? 7.847 16.717 -12.546 1.00 83.62 236 THR A C 1
ATOM 1842 O O . THR A 1 236 ? 8.449 16.546 -13.605 1.00 83.62 236 THR A O 1
ATOM 1845 N N . GLY A 1 237 ? 6.729 17.447 -12.475 1.00 86.00 237 GLY A N 1
ATOM 1846 C CA . GLY A 1 237 ? 6.131 18.104 -13.640 1.00 86.00 237 GLY A CA 1
ATOM 1847 C C . GLY A 1 237 ? 7.074 19.114 -14.302 1.00 86.00 237 GLY A C 1
ATOM 1848 O O . GLY A 1 237 ? 7.241 19.095 -15.521 1.00 86.00 237 GLY A O 1
ATOM 1849 N N . LEU A 1 238 ? 7.758 19.946 -13.506 1.00 88.69 238 LEU A N 1
ATOM 1850 C CA . LEU A 1 238 ? 8.751 20.902 -14.004 1.00 88.69 238 LEU A CA 1
ATOM 1851 C C . LEU A 1 238 ? 9.942 20.203 -14.680 1.00 88.69 238 LEU A C 1
ATOM 1853 O O . LEU A 1 238 ? 10.411 20.665 -15.718 1.00 88.69 238 LEU A O 1
ATOM 1857 N N . SER A 1 239 ? 10.414 19.078 -14.134 1.00 85.06 239 SER A N 1
ATOM 1858 C CA . SER A 1 239 ? 11.508 18.298 -14.726 1.00 85.06 239 SER A CA 1
ATOM 1859 C C . SER A 1 239 ? 11.150 17.781 -16.119 1.00 85.06 239 SER A C 1
ATOM 1861 O O . SER A 1 239 ? 11.951 17.921 -17.044 1.00 85.06 239 SER A O 1
ATOM 1863 N N . TYR A 1 240 ? 9.948 17.223 -16.291 1.00 81.50 240 TYR A N 1
ATOM 1864 C CA . TYR A 1 240 ? 9.488 16.751 -17.600 1.00 81.50 240 TYR A CA 1
ATOM 1865 C C . TYR A 1 240 ? 9.301 17.904 -18.587 1.00 81.50 240 TYR A C 1
ATOM 1867 O O . TYR A 1 240 ? 9.730 17.805 -19.734 1.00 81.50 240 TYR A O 1
ATOM 1875 N N . PHE A 1 241 ? 8.745 19.031 -18.134 1.00 86.25 241 PHE A N 1
ATOM 1876 C CA . PHE A 1 241 ? 8.603 20.227 -18.963 1.00 86.25 241 PHE A CA 1
ATOM 1877 C C . PHE A 1 241 ? 9.961 20.714 -19.496 1.00 86.25 241 PHE A C 1
ATOM 1879 O O . PHE A 1 241 ? 10.108 20.968 -20.690 1.00 86.25 241 PHE A O 1
ATOM 1886 N N . LEU A 1 242 ? 10.988 20.766 -18.643 1.00 85.31 242 LEU A N 1
ATOM 1887 C CA . LEU A 1 242 ? 12.338 21.161 -19.056 1.00 85.31 242 LEU A CA 1
ATOM 1888 C C . LEU A 1 242 ? 12.993 20.158 -20.014 1.00 85.31 242 LEU A C 1
ATOM 1890 O O . LEU A 1 242 ? 13.719 20.579 -20.914 1.00 85.31 242 LEU A O 1
ATOM 1894 N N . GLN A 1 243 ? 12.751 18.853 -19.856 1.00 78.94 243 GLN A N 1
ATOM 1895 C CA . GLN A 1 243 ? 13.251 17.847 -20.798 1.00 78.94 243 GLN A CA 1
ATOM 1896 C C . GLN A 1 243 ? 12.649 18.032 -22.193 1.00 78.94 243 GLN A C 1
ATOM 1898 O O . GLN A 1 243 ? 13.396 18.006 -23.168 1.00 78.94 243 GLN A O 1
ATOM 1903 N N . VAL A 1 244 ? 11.340 18.286 -22.286 1.00 78.25 244 VAL A N 1
ATOM 1904 C CA . VAL A 1 244 ? 10.657 18.535 -23.566 1.00 78.25 244 VAL A CA 1
ATOM 1905 C C . VAL A 1 244 ? 11.205 19.793 -24.244 1.00 78.25 244 VAL A C 1
ATOM 1907 O O . VAL A 1 244 ? 11.594 19.728 -25.406 1.00 78.25 244 VAL A O 1
ATOM 1910 N N . TYR A 1 245 ? 11.355 20.901 -23.511 1.00 77.31 245 TYR A N 1
ATOM 1911 C CA . TYR A 1 245 ? 11.933 22.137 -24.062 1.00 77.31 245 TYR A CA 1
ATOM 1912 C C . TYR A 1 245 ? 13.383 21.968 -24.523 1.00 77.31 245 TYR A C 1
ATOM 1914 O O . TYR A 1 245 ? 13.787 22.520 -25.546 1.00 77.31 245 TYR A O 1
ATOM 1922 N N . LYS A 1 246 ? 14.188 21.199 -23.782 1.00 71.06 246 LYS A N 1
ATOM 1923 C CA . LYS A 1 246 ? 15.575 20.917 -24.168 1.00 71.06 246 LYS A CA 1
ATOM 1924 C C . LYS A 1 246 ? 15.643 20.025 -25.411 1.00 71.06 246 LYS A C 1
ATOM 1926 O O . LYS A 1 246 ? 16.551 20.198 -26.215 1.00 71.06 246 LYS A O 1
ATOM 1931 N N . PHE A 1 247 ? 14.687 19.111 -25.581 1.00 59.47 247 PHE A N 1
ATOM 1932 C CA . PHE A 1 247 ? 14.544 18.301 -26.790 1.00 59.47 247 PHE A CA 1
ATOM 1933 C C . PHE A 1 247 ? 14.104 19.143 -27.997 1.00 59.47 247 PHE A C 1
ATOM 1935 O O . PHE A 1 247 ? 14.740 19.054 -29.042 1.00 59.47 247 PHE A O 1
ATOM 1942 N N . GLU A 1 248 ? 13.098 20.013 -27.862 1.00 59.09 248 GLU A N 1
ATOM 1943 C CA . GLU A 1 248 ? 12.664 20.909 -28.950 1.00 59.09 248 GLU A CA 1
ATOM 1944 C C . GLU A 1 248 ? 13.764 21.893 -29.377 1.00 59.09 248 GLU A C 1
ATOM 1946 O O . GLU A 1 248 ? 13.953 22.129 -30.570 1.00 59.09 248 GLU A O 1
ATOM 1951 N N . GLY A 1 249 ? 14.561 22.401 -28.431 1.00 57.56 249 GLY A N 1
ATOM 1952 C CA . GLY A 1 249 ? 15.710 23.258 -28.738 1.00 57.56 249 GLY A CA 1
ATOM 1953 C C . GLY A 1 249 ? 16.801 22.571 -29.569 1.00 57.56 249 GLY A C 1
ATOM 1954 O O . GLY A 1 249 ? 17.448 23.233 -30.369 1.00 57.56 249 GLY A O 1
ATOM 1955 N N . ILE A 1 250 ? 16.983 21.251 -29.434 1.00 56.09 250 ILE A N 1
ATOM 1956 C CA . ILE A 1 250 ? 17.983 20.486 -30.203 1.00 56.09 250 ILE A CA 1
ATOM 1957 C C . ILE A 1 250 ? 17.484 20.168 -31.625 1.00 56.09 250 ILE A C 1
ATOM 1959 O O . ILE A 1 250 ? 18.288 20.118 -32.554 1.00 56.09 250 ILE A O 1
ATOM 1963 N N . TYR A 1 251 ? 16.173 19.987 -31.828 1.00 50.16 251 TYR A N 1
ATOM 1964 C CA . TYR A 1 251 ? 15.601 19.730 -33.160 1.00 50.16 251 TYR A CA 1
ATOM 1965 C C . TYR A 1 251 ? 15.406 21.003 -34.000 1.00 50.16 251 TYR A C 1
ATOM 1967 O O . TYR A 1 251 ? 15.441 20.930 -35.229 1.00 50.16 251 TYR A O 1
ATOM 1975 N N . CYS A 1 252 ? 15.272 22.175 -33.371 1.00 53.19 252 CYS A N 1
ATOM 1976 C CA . CYS A 1 252 ? 15.242 23.459 -34.082 1.00 53.19 252 CYS A CA 1
ATOM 1977 C C . CYS A 1 252 ? 16.610 23.899 -34.644 1.00 53.19 252 CYS A C 1
ATOM 1979 O O . CYS A 1 252 ? 16.640 24.791 -35.489 1.00 53.19 252 CYS A O 1
ATOM 1981 N N . ASP A 1 253 ? 17.715 23.258 -34.244 1.00 49.94 253 ASP A N 1
ATOM 1982 C CA . ASP A 1 253 ? 19.068 23.541 -34.754 1.00 49.94 253 ASP A CA 1
ATOM 1983 C C . ASP A 1 253 ? 19.499 22.626 -35.920 1.00 49.94 253 ASP A C 1
ATOM 1985 O O . ASP A 1 253 ? 20.632 22.724 -36.398 1.00 49.94 253 ASP A O 1
ATOM 1989 N N . THR A 1 254 ? 18.619 21.757 -36.438 1.00 48.66 254 THR A N 1
ATOM 1990 C CA . THR A 1 254 ? 18.871 21.101 -37.733 1.00 48.66 254 THR A CA 1
ATOM 1991 C C . THR A 1 254 ? 18.288 21.933 -38.876 1.00 48.66 254 THR A C 1
ATOM 1993 O O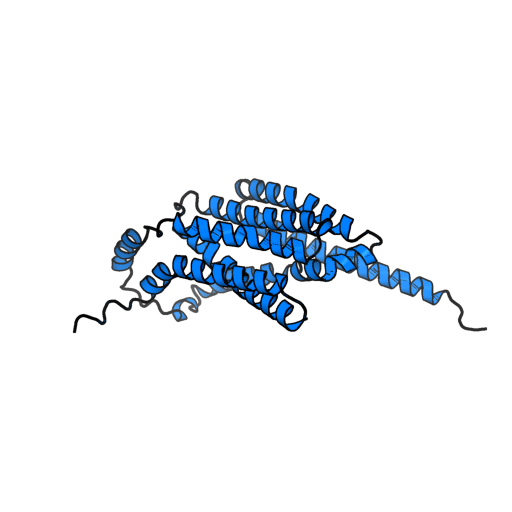 . THR A 1 254 ? 17.064 21.984 -39.015 1.00 48.66 254 THR A O 1
ATOM 1996 N N . PRO A 1 255 ? 19.117 22.561 -39.734 1.00 44.84 255 PRO A N 1
ATOM 1997 C CA . PRO A 1 255 ? 18.629 23.198 -40.942 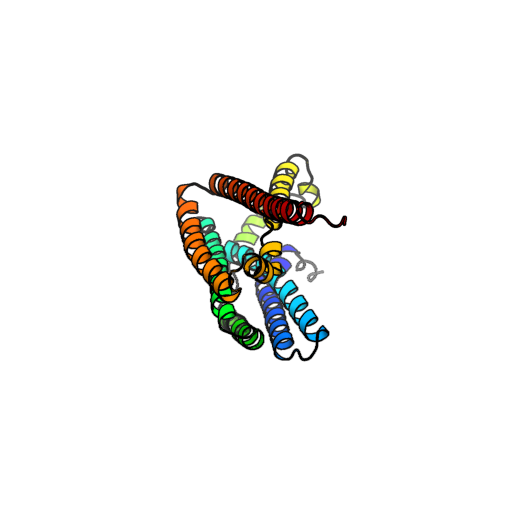1.00 44.84 255 PRO A CA 1
ATOM 1998 C C . PRO A 1 255 ? 18.270 22.100 -41.948 1.00 44.84 255 PRO A C 1
ATOM 2000 O O . PRO A 1 255 ? 19.097 21.685 -42.755 1.00 44.84 255 PRO A O 1
ATOM 2003 N N . TYR A 1 256 ? 17.023 21.630 -41.924 1.00 44.81 256 TYR A N 1
ATOM 2004 C CA . TYR A 1 256 ? 16.399 21.076 -43.125 1.00 44.81 256 TYR A CA 1
ATOM 2005 C C . TYR A 1 256 ? 15.964 22.241 -44.019 1.00 44.81 256 TYR A C 1
ATOM 2007 O O . TYR A 1 256 ? 14.787 22.555 -44.121 1.00 44.81 256 TYR A O 1
ATOM 2015 N N . ASP A 1 257 ? 16.954 22.913 -44.605 1.00 41.31 257 ASP A N 1
ATOM 2016 C CA . ASP A 1 257 ? 16.815 23.660 -45.855 1.00 41.31 257 ASP A CA 1
ATOM 2017 C C . ASP A 1 257 ? 18.217 23.983 -46.398 1.00 41.31 257 ASP A C 1
ATOM 2019 O O . ASP A 1 257 ? 18.803 25.033 -46.108 1.00 41.31 257 ASP A O 1
ATOM 2023 N N . LYS A 1 258 ? 18.777 23.013 -47.135 1.00 37.41 258 LYS A N 1
ATOM 2024 C CA . LYS A 1 258 ? 19.473 23.147 -48.431 1.00 37.41 258 LYS A CA 1
ATOM 2025 C C . LYS A 1 258 ? 20.041 21.809 -48.893 1.00 37.41 258 LYS A C 1
ATOM 2027 O O . LYS A 1 258 ? 20.802 21.191 -48.119 1.00 37.41 258 LYS A O 1
#